Protein AF-B2B0G7-F1 (afdb_monomer)

Structure (mmCIF, N/CA/C/O backbone):
data_AF-B2B0G7-F1
#
_entry.id   AF-B2B0G7-F1
#
loop_
_atom_site.group_PDB
_atom_site.id
_atom_site.type_symbol
_atom_site.label_atom_id
_atom_site.label_alt_id
_atom_site.label_comp_id
_atom_site.label_asym_id
_atom_site.label_entity_id
_atom_site.label_seq_id
_atom_site.pdbx_PDB_ins_code
_atom_site.Cartn_x
_atom_site.Cartn_y
_atom_site.Cartn_z
_atom_site.occupancy
_atom_site.B_iso_or_equiv
_atom_site.auth_seq_id
_atom_site.auth_comp_id
_atom_site.auth_asym_id
_atom_site.auth_atom_id
_atom_site.pdbx_PDB_model_num
ATOM 1 N N . SER A 1 1 ? 47.704 17.563 -19.410 1.00 37.66 1 SER A N 1
ATOM 2 C CA . SER A 1 1 ? 46.285 17.322 -19.719 1.00 37.66 1 SER A CA 1
ATOM 3 C C . SER A 1 1 ? 46.057 15.843 -19.498 1.00 37.66 1 SER A C 1
ATOM 5 O O . SER A 1 1 ? 46.421 15.057 -20.363 1.00 37.66 1 SER A O 1
ATOM 7 N N . ASP A 1 2 ? 45.625 15.458 -18.298 1.00 38.44 2 ASP A N 1
ATOM 8 C CA . ASP A 1 2 ? 45.394 14.049 -17.967 1.00 38.44 2 ASP A CA 1
ATOM 9 C C . ASP A 1 2 ? 44.065 13.614 -18.580 1.00 38.44 2 ASP A C 1
ATOM 11 O O . ASP A 1 2 ? 42.987 13.984 -18.113 1.00 38.44 2 ASP A O 1
ATOM 15 N N . GLN A 1 3 ? 44.146 12.854 -19.671 1.00 39.19 3 GLN A N 1
ATOM 16 C CA . GLN A 1 3 ? 42.993 12.154 -20.219 1.00 39.19 3 GLN A CA 1
ATOM 17 C C . GLN A 1 3 ? 42.561 11.078 -19.223 1.00 39.19 3 GLN A C 1
ATOM 19 O O . GLN A 1 3 ? 43.268 10.098 -18.995 1.00 39.19 3 GLN A O 1
ATOM 24 N N . ALA A 1 4 ? 41.382 11.265 -18.632 1.00 49.25 4 ALA A N 1
ATOM 25 C CA . ALA A 1 4 ? 40.742 10.250 -17.814 1.00 49.25 4 ALA A CA 1
ATOM 26 C C . ALA A 1 4 ? 40.431 9.020 -18.682 1.00 49.25 4 ALA A C 1
ATOM 28 O O . ALA A 1 4 ? 39.545 9.050 -19.536 1.00 49.25 4 ALA A O 1
ATOM 29 N N . ILE A 1 5 ? 41.182 7.942 -18.464 1.00 49.00 5 ILE A N 1
ATOM 30 C CA . ILE A 1 5 ? 40.948 6.645 -19.098 1.00 49.00 5 ILE A CA 1
ATOM 31 C C . ILE A 1 5 ? 39.618 6.097 -18.550 1.00 49.00 5 ILE A C 1
ATOM 33 O O . ILE A 1 5 ? 39.469 6.000 -17.325 1.00 49.00 5 ILE A O 1
ATOM 37 N N . PRO A 1 6 ? 38.637 5.746 -19.402 1.00 49.78 6 PRO A N 1
ATOM 38 C CA . PRO A 1 6 ? 37.396 5.143 -18.934 1.00 49.78 6 PRO A CA 1
ATOM 39 C C . PRO A 1 6 ? 37.715 3.828 -18.211 1.00 49.78 6 PRO A C 1
ATOM 41 O O . PRO A 1 6 ? 38.381 2.946 -18.752 1.00 49.78 6 PRO A O 1
ATOM 44 N N . LYS A 1 7 ? 37.276 3.709 -16.952 1.00 49.72 7 LYS A N 1
ATOM 45 C CA . LYS A 1 7 ? 37.400 2.462 -16.183 1.00 49.72 7 LYS A CA 1
ATOM 46 C C . LYS A 1 7 ? 36.643 1.344 -16.904 1.00 49.72 7 LYS A C 1
ATOM 48 O O . LYS A 1 7 ? 35.530 1.572 -17.364 1.00 49.72 7 LYS A O 1
ATOM 53 N N . ALA A 1 8 ? 37.252 0.156 -16.952 1.00 48.00 8 ALA A N 1
ATOM 54 C CA . ALA A 1 8 ? 36.715 -1.034 -17.609 1.00 48.00 8 ALA A CA 1
ATOM 55 C C . ALA A 1 8 ? 35.258 -1.340 -17.205 1.00 48.00 8 ALA A C 1
ATOM 57 O O . ALA A 1 8 ? 34.880 -1.140 -16.045 1.00 48.00 8 ALA A O 1
ATOM 58 N N . ASP A 1 9 ? 34.498 -1.906 -18.149 1.00 44.88 9 ASP A N 1
ATOM 59 C CA . ASP A 1 9 ? 33.044 -2.178 -18.134 1.00 44.88 9 ASP A CA 1
ATOM 60 C C . ASP A 1 9 ? 32.519 -3.079 -16.987 1.00 44.88 9 ASP A C 1
ATOM 62 O O . ASP A 1 9 ? 31.358 -3.482 -16.981 1.00 44.88 9 ASP A O 1
ATOM 66 N N . GLY A 1 10 ? 33.344 -3.387 -15.983 1.00 48.75 10 GLY A N 1
ATOM 67 C CA . GLY A 1 10 ? 33.004 -4.220 -14.827 1.00 48.75 10 GLY A CA 1
ATOM 68 C C . GLY A 1 10 ? 33.057 -3.523 -13.462 1.00 48.75 10 GLY A C 1
ATOM 69 O O . GLY A 1 10 ? 32.745 -4.164 -12.457 1.00 48.75 10 GLY A O 1
ATOM 70 N N . VAL A 1 11 ? 33.449 -2.242 -13.376 1.00 47.72 11 VAL A N 1
ATOM 71 C CA . VAL A 1 11 ? 33.520 -1.518 -12.089 1.00 47.72 11 VAL A CA 1
ATOM 72 C C . VAL A 1 11 ? 32.220 -0.756 -11.837 1.00 47.72 11 VAL A C 1
ATOM 74 O O . VAL A 1 11 ? 32.026 0.375 -12.287 1.00 47.72 11 VAL A O 1
ATOM 77 N N . PHE A 1 12 ? 31.318 -1.379 -11.081 1.00 58.34 12 PHE A N 1
ATOM 78 C CA . PHE A 1 12 ? 30.033 -0.794 -10.709 1.00 58.34 12 PHE A CA 1
ATOM 79 C C . PHE A 1 12 ? 30.220 0.345 -9.698 1.00 58.34 12 PHE A C 1
ATOM 81 O O . PHE A 1 12 ? 30.483 0.124 -8.517 1.00 58.34 12 PHE A O 1
ATOM 88 N N . THR A 1 13 ? 30.093 1.582 -10.177 1.00 66.88 13 THR A N 1
ATOM 89 C CA . THR A 1 13 ? 30.158 2.803 -9.361 1.00 66.88 13 THR A CA 1
ATOM 90 C C . THR A 1 13 ? 28.758 3.372 -9.109 1.00 66.88 13 THR A C 1
ATOM 92 O O . THR A 1 13 ? 27.828 3.118 -9.876 1.00 66.88 13 THR A O 1
ATOM 95 N N . SER A 1 14 ? 28.605 4.198 -8.066 1.00 63.75 14 SER A N 1
ATOM 96 C CA . SER A 1 14 ? 27.381 4.989 -7.815 1.00 63.75 14 SER A CA 1
ATOM 97 C C . SER A 1 14 ? 26.916 5.764 -9.068 1.00 63.75 14 SER A C 1
ATOM 99 O O . SER A 1 14 ? 25.721 5.862 -9.367 1.00 63.75 14 SER A O 1
ATOM 101 N N . THR A 1 15 ? 27.871 6.216 -9.885 1.00 74.25 15 THR A N 1
ATOM 102 C CA . THR A 1 15 ? 27.629 6.894 -11.164 1.00 74.25 15 THR A CA 1
ATOM 103 C C . THR A 1 15 ? 26.941 5.996 -12.195 1.00 74.25 15 THR A C 1
ATOM 105 O O . THR A 1 15 ? 26.067 6.468 -12.921 1.00 74.25 15 THR A O 1
ATOM 108 N N . ALA A 1 16 ? 27.268 4.700 -12.246 1.00 75.31 16 ALA A N 1
ATOM 109 C CA . ALA A 1 16 ? 26.640 3.754 -13.171 1.00 75.31 16 ALA A CA 1
ATOM 110 C C . ALA A 1 16 ? 25.161 3.510 -12.822 1.00 75.31 16 ALA A C 1
ATOM 112 O O . ALA A 1 16 ? 24.311 3.505 -13.713 1.00 75.31 16 ALA A O 1
ATOM 113 N N . ILE A 1 17 ? 24.839 3.394 -11.527 1.00 77.81 17 ILE A N 1
ATOM 114 C CA . ILE A 1 17 ? 23.452 3.287 -11.040 1.00 77.81 17 ILE A CA 1
ATOM 115 C C . ILE A 1 17 ? 22.674 4.565 -11.372 1.00 77.81 17 ILE A C 1
ATOM 117 O O . ILE A 1 17 ? 21.574 4.493 -11.919 1.00 77.81 17 ILE A O 1
ATOM 121 N N . SER A 1 18 ? 23.267 5.735 -11.121 1.00 80.25 18 SER A N 1
ATOM 122 C CA . SER A 1 18 ? 22.659 7.034 -11.440 1.00 80.25 18 SER A CA 1
ATOM 123 C C . SER A 1 18 ? 22.382 7.195 -12.940 1.00 80.25 18 SER A C 1
ATOM 125 O O . SER A 1 18 ? 21.312 7.663 -13.333 1.00 80.25 18 SER A O 1
ATOM 127 N N . LEU A 1 19 ? 23.319 6.773 -13.795 1.00 79.38 19 LEU A N 1
ATOM 128 C CA . LEU A 1 19 ? 23.156 6.811 -15.247 1.00 79.38 19 LEU A CA 1
ATOM 129 C C . LEU A 1 19 ? 22.054 5.853 -15.719 1.00 79.38 19 LEU A C 1
ATOM 131 O O . LEU A 1 19 ? 21.248 6.222 -16.572 1.00 79.38 19 LEU A O 1
ATOM 135 N N . ALA A 1 20 ? 21.994 4.645 -15.155 1.00 83.12 20 ALA A N 1
ATOM 136 C CA . ALA A 1 20 ? 20.952 3.675 -15.471 1.00 83.12 20 ALA A CA 1
ATOM 137 C C . ALA A 1 20 ? 19.565 4.173 -15.028 1.00 83.12 20 ALA A C 1
ATOM 139 O O . ALA A 1 20 ? 18.614 4.094 -15.803 1.00 83.12 20 ALA A O 1
ATOM 140 N N . LEU A 1 21 ? 19.456 4.776 -13.838 1.00 85.25 21 LEU A N 1
ATOM 141 C CA . LEU A 1 21 ? 18.212 5.379 -13.358 1.00 85.25 21 LEU A CA 1
ATOM 142 C C . LEU A 1 21 ? 17.768 6.546 -14.249 1.00 85.25 21 LEU A C 1
ATOM 144 O O . LEU A 1 21 ? 16.585 6.646 -14.578 1.00 85.25 21 LEU A O 1
ATOM 148 N N . ARG A 1 22 ? 18.705 7.384 -14.716 1.00 88.94 22 ARG A N 1
ATOM 149 C CA . ARG A 1 22 ? 18.417 8.496 -15.637 1.00 88.94 22 ARG A CA 1
ATOM 150 C C . ARG A 1 22 ? 17.759 8.029 -16.937 1.00 88.94 22 ARG A C 1
ATOM 152 O O . ARG A 1 22 ? 16.939 8.762 -17.479 1.00 88.94 22 ARG A O 1
ATOM 159 N N . LYS A 1 23 ? 18.032 6.807 -17.410 1.00 88.94 23 LYS A N 1
ATOM 160 C CA . LYS A 1 23 ? 17.355 6.247 -18.596 1.00 88.94 23 LYS A CA 1
ATOM 161 C C . LYS A 1 23 ? 15.844 6.064 -18.396 1.00 88.94 23 LYS A C 1
ATOM 163 O O . LYS A 1 23 ? 15.110 6.068 -19.374 1.00 88.94 23 LYS A O 1
ATOM 168 N N . THR A 1 24 ? 15.370 5.956 -17.152 1.00 91.69 24 THR A N 1
ATOM 169 C CA . THR A 1 24 ? 13.930 5.892 -16.827 1.00 91.69 24 THR A CA 1
ATOM 170 C C . THR A 1 24 ? 13.283 7.270 -16.653 1.00 91.69 24 THR A C 1
ATOM 172 O O . THR A 1 24 ? 12.061 7.369 -16.585 1.00 91.69 24 THR A O 1
ATOM 175 N N . LEU A 1 25 ? 14.075 8.347 -16.585 1.00 92.06 25 LEU A N 1
ATOM 176 C CA . LEU A 1 25 ?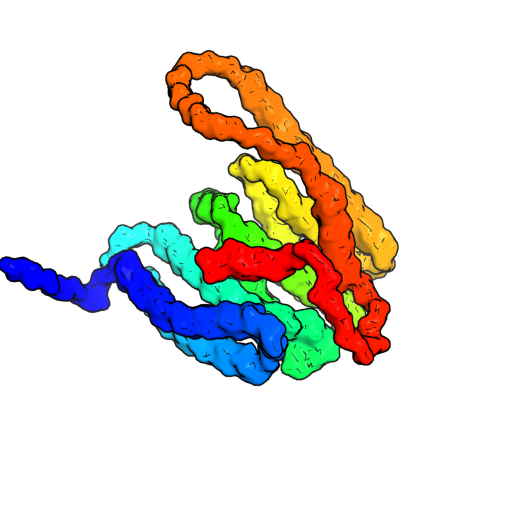 13.572 9.694 -16.314 1.00 92.06 25 LEU A CA 1
ATOM 177 C C . LEU A 1 25 ? 12.569 10.198 -17.367 1.00 92.06 25 LEU A C 1
ATOM 179 O O . LEU A 1 25 ? 11.537 10.720 -16.951 1.00 92.06 25 LEU A O 1
ATOM 183 N N . PRO A 1 26 ? 12.792 10.034 -18.689 1.00 95.44 26 PRO A N 1
ATOM 184 C CA . PRO A 1 26 ? 11.854 10.551 -19.686 1.00 95.44 26 PRO A CA 1
ATOM 185 C C . PRO A 1 26 ? 10.449 9.955 -19.550 1.00 95.44 26 PRO A C 1
ATOM 187 O O . PRO A 1 26 ? 9.467 10.690 -19.577 1.00 95.44 26 PRO A O 1
ATOM 190 N N . VAL A 1 27 ? 10.351 8.638 -19.334 1.00 94.38 27 VAL A N 1
ATOM 191 C CA . VAL A 1 27 ? 9.053 7.961 -19.188 1.00 94.38 27 VAL A CA 1
ATOM 192 C C . VAL A 1 27 ? 8.391 8.269 -17.846 1.00 94.38 27 VAL A C 1
ATOM 194 O O . VAL A 1 27 ? 7.183 8.477 -17.791 1.00 94.38 27 VAL A O 1
ATOM 197 N 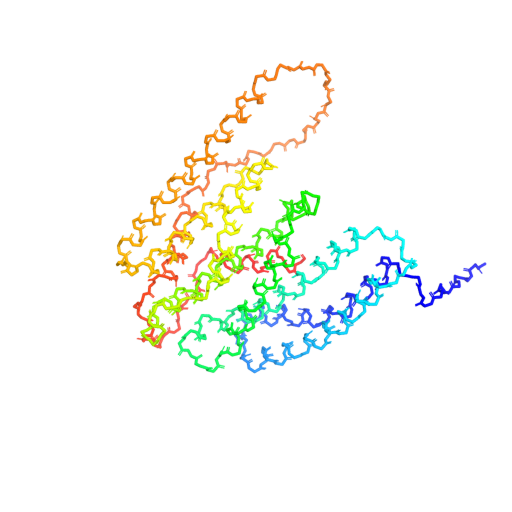N . ARG A 1 28 ? 9.173 8.407 -16.767 1.00 93.25 28 ARG A N 1
ATOM 198 C CA . ARG A 1 28 ? 8.651 8.885 -15.480 1.00 93.25 28 ARG A CA 1
ATOM 199 C C . ARG A 1 28 ? 8.066 10.286 -15.610 1.00 93.25 28 ARG A C 1
ATOM 201 O O . ARG A 1 28 ? 6.956 10.512 -15.152 1.00 93.25 28 ARG A O 1
ATOM 208 N N . LEU A 1 29 ? 8.776 11.201 -16.270 1.00 93.00 29 LEU A N 1
ATOM 209 C CA . LEU A 1 29 ? 8.297 12.562 -16.506 1.00 93.00 29 LEU A CA 1
ATOM 210 C C . LEU A 1 29 ? 7.035 12.578 -17.378 1.00 93.00 29 LEU A C 1
ATOM 212 O O . LEU A 1 29 ? 6.143 13.381 -17.128 1.00 93.00 29 LEU A O 1
ATOM 216 N N . ALA A 1 30 ? 6.937 11.694 -18.373 1.00 94.12 30 ALA A N 1
ATOM 217 C CA . ALA A 1 30 ? 5.727 11.553 -19.178 1.00 94.12 30 ALA A CA 1
ATOM 218 C C . ALA A 1 30 ? 4.519 11.123 -18.327 1.00 94.12 30 ALA A C 1
ATOM 220 O O . ALA A 1 30 ? 3.461 11.731 -18.446 1.00 94.12 30 ALA A O 1
ATOM 221 N N . ILE A 1 31 ? 4.698 10.157 -17.414 1.00 91.06 31 ILE A N 1
ATOM 222 C CA . ILE A 1 31 ? 3.661 9.753 -16.447 1.00 91.06 31 ILE A CA 1
ATOM 223 C C . ILE A 1 31 ? 3.258 10.930 -15.554 1.00 91.06 31 ILE A C 1
ATOM 225 O O . ILE A 1 31 ? 2.074 11.199 -15.398 1.00 91.06 31 ILE A O 1
ATOM 229 N N . VAL A 1 32 ? 4.228 11.659 -14.995 1.00 90.50 32 VAL A N 1
ATOM 230 C CA . VAL A 1 32 ? 3.952 12.830 -14.146 1.00 90.50 32 VAL A CA 1
ATOM 231 C C . VAL A 1 32 ? 3.149 13.886 -14.896 1.00 90.50 32 VAL A C 1
ATOM 233 O O . VAL A 1 32 ? 2.181 14.403 -14.353 1.00 90.50 32 VAL A O 1
ATOM 236 N N . LYS A 1 33 ? 3.531 14.201 -16.137 1.00 90.19 33 LYS A N 1
ATOM 237 C CA . LYS A 1 33 ? 2.814 15.175 -16.968 1.00 90.19 33 LYS A CA 1
ATOM 238 C C . LYS A 1 33 ? 1.394 14.721 -17.275 1.00 90.19 33 LYS A C 1
ATOM 240 O O . LYS A 1 33 ? 0.486 15.524 -17.160 1.00 90.19 33 LYS A O 1
ATOM 245 N N . PHE A 1 34 ? 1.220 13.445 -17.610 1.00 88.69 34 PHE A N 1
ATOM 246 C CA . PHE A 1 34 ? -0.092 12.849 -17.846 1.00 88.69 34 PHE A CA 1
ATOM 247 C C . PHE A 1 34 ? -1.002 12.949 -16.614 1.00 88.69 34 PHE A C 1
ATOM 249 O O . PHE A 1 34 ? -2.160 13.321 -16.742 1.00 88.69 34 PHE A O 1
ATOM 256 N N . LEU A 1 35 ? -0.475 12.671 -15.418 1.00 87.12 35 LEU A N 1
ATOM 257 C CA . LEU A 1 35 ? -1.243 12.744 -14.169 1.00 87.12 35 LEU A CA 1
ATOM 258 C C . LEU A 1 35 ? -1.553 14.182 -13.722 1.00 87.12 35 LEU A C 1
ATOM 260 O O . LEU A 1 35 ? -2.490 14.384 -12.960 1.00 87.12 35 LEU A O 1
ATOM 264 N N . ASN A 1 36 ? -0.768 15.160 -14.179 1.00 86.44 36 ASN A N 1
ATOM 265 C CA . ASN A 1 36 ? -0.910 16.575 -13.828 1.00 86.44 36 ASN A CA 1
ATOM 266 C C . ASN A 1 36 ? -1.534 17.421 -14.945 1.00 86.44 36 ASN A C 1
ATOM 268 O O . ASN A 1 36 ? -1.494 18.650 -14.876 1.00 86.44 36 ASN A O 1
ATOM 272 N N . ASP A 1 37 ? -2.078 16.795 -15.988 1.00 84.00 37 ASP A N 1
ATOM 273 C CA . ASP A 1 37 ? -2.785 17.514 -17.039 1.00 84.00 37 ASP A CA 1
ATOM 274 C C . ASP A 1 37 ? -4.244 17.748 -16.634 1.00 84.00 37 ASP A C 1
ATOM 276 O O . ASP A 1 37 ? -5.137 16.944 -16.887 1.00 84.00 37 ASP A O 1
ATOM 280 N N . TRP A 1 38 ? -4.485 18.885 -15.987 1.00 65.75 38 TRP A N 1
ATOM 281 C CA . TRP A 1 38 ? -5.820 19.310 -15.563 1.00 65.75 38 TRP A CA 1
ATOM 282 C C . TRP A 1 38 ? -6.731 19.695 -16.733 1.00 65.75 38 TRP A C 1
ATOM 284 O O . TRP A 1 38 ? -7.947 19.767 -16.567 1.00 65.75 38 TRP A O 1
ATOM 294 N N . SER A 1 39 ? -6.158 19.967 -17.910 1.00 70.44 39 SER A N 1
ATOM 295 C CA . SER A 1 39 ? -6.916 20.404 -19.086 1.00 70.44 39 SER A CA 1
ATOM 296 C C . SER A 1 39 ? -7.580 19.245 -19.831 1.00 70.44 39 SER A C 1
ATOM 298 O O . SER A 1 39 ? -8.541 19.457 -20.571 1.00 70.44 39 SER A O 1
ATOM 300 N N . SER A 1 40 ? -7.103 18.018 -19.603 1.00 69.00 40 SER A N 1
ATOM 301 C CA . SER A 1 40 ? -7.654 16.796 -20.174 1.00 69.00 40 SER A CA 1
ATOM 302 C C . SER A 1 40 ? -7.484 15.645 -19.179 1.00 69.00 40 SER A C 1
ATOM 304 O O . SER A 1 40 ? -6.370 15.136 -19.053 1.00 69.00 40 SER A O 1
ATOM 306 N N . PRO A 1 41 ? -8.552 15.171 -18.506 1.00 64.31 41 PRO A N 1
ATOM 307 C CA . PRO A 1 41 ? -8.453 13.991 -17.654 1.00 64.31 41 PRO A CA 1
ATOM 308 C C . PRO A 1 41 ? -7.934 12.816 -18.491 1.00 64.31 41 PRO A C 1
ATOM 310 O O . PRO A 1 41 ? -8.545 12.434 -19.489 1.00 64.31 41 PRO A O 1
ATOM 313 N N . GLY A 1 42 ? -6.754 12.314 -18.125 1.00 72.50 42 GLY A N 1
ATOM 314 C CA . GLY A 1 42 ? -5.992 11.370 -18.932 1.00 72.50 42 GLY A CA 1
ATOM 315 C C . GLY A 1 42 ? -6.798 10.134 -19.343 1.00 72.50 42 GLY A C 1
ATOM 316 O O . GLY A 1 42 ? -7.432 9.481 -18.512 1.00 72.50 42 GL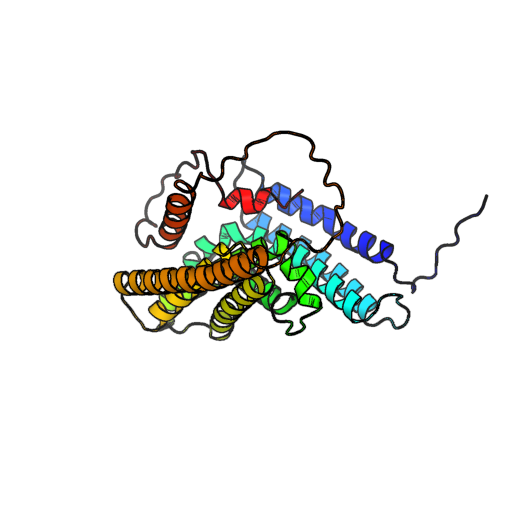Y A O 1
ATOM 317 N N . ASP A 1 43 ? -6.767 9.791 -20.630 1.00 88.69 43 ASP A N 1
ATOM 318 C CA . ASP A 1 43 ? -7.528 8.672 -21.171 1.00 88.69 43 ASP A CA 1
ATOM 319 C C . ASP A 1 43 ? -6.836 7.324 -20.920 1.00 88.69 43 ASP A C 1
ATOM 321 O O . ASP A 1 43 ? -5.608 7.196 -20.855 1.00 88.69 43 ASP A O 1
ATOM 325 N N . TYR A 1 44 ? -7.651 6.279 -20.781 1.00 93.69 44 TYR A N 1
ATOM 326 C CA . TYR A 1 44 ? -7.155 4.949 -20.442 1.00 93.69 44 TYR A CA 1
ATOM 327 C C . TYR A 1 44 ? -6.188 4.349 -21.481 1.00 93.69 44 TYR A C 1
ATOM 329 O O . TYR A 1 44 ? -5.159 3.804 -21.074 1.00 93.69 44 TYR A O 1
ATOM 337 N N . PRO A 1 45 ? -6.422 4.475 -22.804 1.00 95.69 45 PRO A N 1
ATOM 338 C CA . PRO A 1 45 ? -5.457 4.036 -23.815 1.00 95.69 45 PRO A CA 1
ATOM 339 C C . PRO A 1 45 ? -4.071 4.677 -23.667 1.00 95.69 45 PRO A C 1
ATOM 341 O O . PRO A 1 45 ? -3.058 3.979 -23.774 1.00 95.69 45 PRO A O 1
ATOM 344 N N . THR A 1 46 ? -4.002 5.977 -23.368 1.00 94.38 46 THR A N 1
ATOM 345 C CA . THR A 1 46 ? -2.725 6.658 -23.107 1.00 94.38 46 THR A CA 1
ATOM 346 C C . THR A 1 46 ? -2.047 6.119 -21.853 1.00 94.38 46 THR A C 1
ATOM 348 O O . THR A 1 46 ? -0.841 5.858 -21.887 1.00 94.38 46 THR A O 1
ATOM 351 N N . ALA A 1 47 ? -2.800 5.862 -20.779 1.00 94.81 47 ALA A N 1
ATOM 352 C CA . ALA A 1 47 ? -2.254 5.236 -19.576 1.00 94.81 47 ALA A CA 1
ATOM 353 C C . ALA A 1 47 ? -1.654 3.847 -19.865 1.00 94.81 47 ALA A C 1
ATOM 355 O O . ALA A 1 47 ? -0.555 3.544 -19.405 1.00 94.81 47 ALA A O 1
ATOM 356 N N . LEU A 1 48 ? -2.317 3.025 -20.688 1.00 97.25 48 LEU A N 1
ATOM 357 C CA . LEU A 1 48 ? -1.800 1.712 -21.100 1.00 97.25 48 LEU A CA 1
ATOM 358 C C . LEU A 1 48 ? -0.520 1.816 -21.939 1.00 97.25 48 LEU A C 1
ATOM 360 O O . LEU A 1 48 ? 0.407 1.023 -21.763 1.00 97.25 48 LEU A O 1
ATOM 364 N N . LYS A 1 49 ? -0.438 2.806 -22.834 1.00 97.19 49 LYS A N 1
ATOM 365 C CA . LYS A 1 49 ? 0.784 3.065 -23.605 1.00 97.19 49 LYS A CA 1
ATOM 366 C C . LYS A 1 49 ? 1.944 3.457 -22.685 1.00 97.19 49 LYS A C 1
ATOM 368 O O . LYS A 1 49 ? 3.033 2.897 -22.805 1.00 97.19 49 LYS A O 1
ATOM 373 N N . LEU A 1 50 ? 1.697 4.370 -21.744 1.00 97.00 50 LEU A N 1
ATOM 374 C CA . LEU A 1 50 ? 2.686 4.787 -20.750 1.00 97.00 50 LEU A CA 1
ATOM 375 C C . LEU A 1 50 ? 3.128 3.623 -19.851 1.00 97.00 50 LEU A C 1
ATOM 377 O O . LEU A 1 50 ? 4.317 3.523 -19.557 1.00 97.00 50 LEU A O 1
ATOM 381 N N . ASP A 1 51 ? 2.219 2.723 -19.456 1.00 97.00 51 ASP A N 1
ATOM 382 C CA . ASP A 1 51 ? 2.551 1.502 -18.706 1.00 97.00 51 ASP A CA 1
ATOM 383 C C . ASP A 1 51 ? 3.516 0.612 -19.499 1.00 97.00 51 ASP A C 1
ATOM 385 O O . ASP A 1 51 ? 4.565 0.227 -18.976 1.00 97.00 51 ASP A O 1
ATOM 389 N N . SER A 1 52 ? 3.215 0.347 -20.773 1.00 97.81 52 SER A N 1
ATOM 390 C CA . SER A 1 52 ? 4.072 -0.458 -21.650 1.00 97.81 52 SER A CA 1
ATOM 391 C C . SER A 1 52 ? 5.477 0.142 -21.780 1.00 97.81 52 SER A C 1
ATOM 393 O O . SER A 1 52 ? 6.479 -0.544 -21.539 1.00 97.81 52 SER A O 1
ATOM 395 N N . ASP A 1 53 ? 5.562 1.437 -22.094 1.00 97.25 53 ASP A N 1
ATOM 396 C CA . ASP A 1 53 ? 6.834 2.155 -22.229 1.00 97.25 53 ASP A CA 1
ATOM 397 C C . ASP A 1 53 ? 7.619 2.144 -20.905 1.00 97.25 53 ASP A C 1
ATOM 399 O O . ASP A 1 53 ? 8.837 1.918 -20.872 1.00 97.25 53 ASP A O 1
ATOM 403 N N . PHE A 1 54 ? 6.918 2.324 -19.782 1.00 96.56 54 PHE A N 1
ATOM 404 C CA . PHE A 1 54 ? 7.510 2.318 -18.450 1.00 96.56 54 PHE A CA 1
ATOM 405 C C . PHE A 1 54 ? 8.047 0.939 -18.068 1.00 96.56 54 PHE A C 1
ATOM 407 O O . PHE A 1 54 ? 9.181 0.829 -17.592 1.00 96.56 54 PHE A O 1
ATOM 414 N N . ARG A 1 55 ? 7.282 -0.129 -18.313 1.00 95.75 55 ARG A N 1
ATOM 415 C CA . ARG A 1 55 ? 7.703 -1.513 -18.054 1.00 95.75 55 ARG A CA 1
ATOM 416 C C . ARG A 1 55 ? 8.903 -1.912 -18.896 1.00 95.75 55 ARG A C 1
ATOM 418 O O . ARG A 1 55 ? 9.781 -2.608 -18.379 1.00 95.75 55 ARG A O 1
ATOM 425 N N . ALA A 1 56 ? 8.985 -1.461 -20.148 1.00 96.25 56 ALA A N 1
ATOM 426 C CA . ALA A 1 56 ? 10.152 -1.695 -20.993 1.00 96.25 56 ALA A CA 1
ATOM 427 C C . ALA A 1 56 ? 11.415 -1.055 -20.385 1.00 96.25 56 ALA A C 1
ATOM 429 O O . ALA A 1 56 ? 12.427 -1.738 -20.185 1.00 96.25 56 ALA A O 1
ATOM 430 N N . ALA A 1 57 ? 11.338 0.223 -19.997 1.00 94.88 57 ALA A N 1
ATOM 431 C CA . ALA A 1 57 ? 12.446 0.932 -19.356 1.00 94.88 57 ALA A CA 1
ATOM 432 C C . ALA A 1 57 ? 12.826 0.321 -17.993 1.00 94.88 57 ALA A C 1
ATOM 434 O O . ALA A 1 57 ? 14.011 0.125 -17.704 1.00 94.88 57 ALA A O 1
ATOM 435 N N . TYR A 1 58 ? 11.834 -0.031 -17.171 1.00 93.62 58 TYR A N 1
ATOM 436 C CA . TYR A 1 58 ? 12.049 -0.668 -15.873 1.00 93.62 58 TYR A CA 1
ATOM 437 C C . TYR A 1 58 ? 12.690 -2.053 -16.037 1.00 93.62 58 TYR A C 1
ATOM 439 O O . TYR A 1 58 ? 13.648 -2.365 -15.338 1.00 93.62 58 TYR A O 1
ATOM 447 N N . THR A 1 59 ? 12.266 -2.862 -17.008 1.00 93.44 59 THR A N 1
ATOM 448 C CA . THR A 1 59 ? 12.858 -4.189 -17.253 1.00 93.44 59 THR A CA 1
ATOM 449 C C . THR A 1 59 ? 14.344 -4.095 -17.603 1.00 93.44 59 THR A C 1
ATOM 451 O O . THR A 1 59 ? 15.148 -4.886 -17.107 1.00 93.44 59 THR A O 1
ATOM 454 N N . LEU A 1 60 ? 14.737 -3.115 -18.422 1.00 92.31 60 LEU A N 1
ATOM 455 C CA . LEU A 1 60 ? 16.148 -2.875 -18.743 1.00 92.31 60 LEU A CA 1
ATOM 456 C C . LEU A 1 60 ? 16.956 -2.487 -17.499 1.00 92.31 60 LEU A C 1
ATOM 458 O O . LEU A 1 60 ? 18.055 -3.006 -17.288 1.00 92.31 60 LEU A O 1
ATOM 462 N N . LEU A 1 61 ? 16.401 -1.620 -16.651 1.00 90.25 61 LEU A N 1
ATOM 463 C CA . LEU A 1 61 ? 17.038 -1.229 -15.398 1.00 90.25 61 LEU A CA 1
ATOM 464 C C . LEU A 1 61 ? 17.119 -2.398 -14.406 1.00 90.25 61 LEU A C 1
ATOM 466 O O . LEU A 1 61 ? 18.165 -2.606 -13.803 1.00 90.25 61 LEU A O 1
ATOM 470 N N . ALA A 1 62 ? 16.067 -3.204 -14.274 1.00 88.81 62 ALA A N 1
ATOM 471 C CA . ALA A 1 62 ? 16.044 -4.370 -13.396 1.00 88.81 62 ALA A CA 1
ATOM 472 C C . ALA A 1 62 ? 17.093 -5.415 -13.812 1.00 88.81 62 ALA A C 1
ATOM 474 O O . ALA A 1 62 ? 17.815 -5.931 -12.959 1.00 88.81 62 ALA A O 1
ATOM 475 N N . LYS A 1 63 ? 17.249 -5.667 -15.121 1.00 88.75 63 LYS A N 1
ATOM 476 C CA . LYS A 1 63 ? 18.330 -6.514 -15.655 1.00 88.75 63 LYS A CA 1
ATOM 477 C C . LYS A 1 63 ? 19.701 -5.960 -15.271 1.00 88.75 63 LYS A C 1
ATOM 479 O O . LYS A 1 63 ? 20.516 -6.694 -14.717 1.00 88.75 63 LYS A O 1
ATOM 484 N N . PHE A 1 64 ? 19.931 -4.662 -15.473 1.00 86.38 64 PHE A N 1
ATOM 485 C CA . PHE A 1 64 ? 21.172 -4.004 -15.058 1.00 86.38 64 PHE A CA 1
ATOM 486 C C . PHE A 1 64 ? 21.439 -4.157 -13.550 1.00 86.38 64 PHE A C 1
ATOM 488 O O . PHE A 1 64 ? 22.527 -4.580 -13.165 1.00 86.38 64 PHE 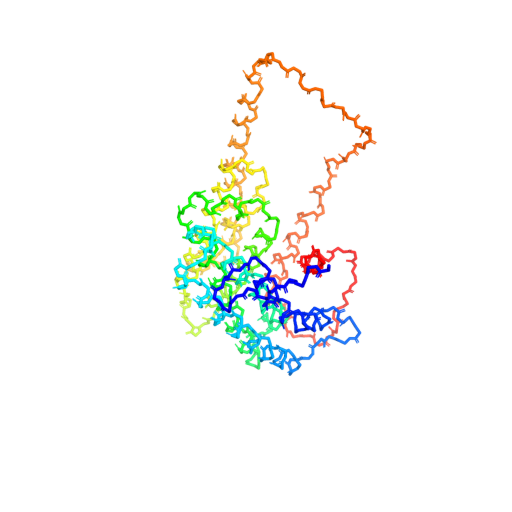A O 1
ATOM 495 N N . LEU A 1 65 ? 20.443 -3.892 -12.698 1.00 82.88 65 LEU A N 1
ATOM 496 C CA . LEU A 1 65 ? 20.562 -4.048 -11.245 1.00 82.88 65 LEU A CA 1
ATOM 497 C C . LEU A 1 65 ? 20.843 -5.501 -10.843 1.00 82.88 65 LEU A C 1
ATOM 499 O O . LEU A 1 65 ? 21.643 -5.734 -9.944 1.00 82.88 65 LEU A O 1
ATOM 503 N N . SER A 1 66 ? 20.253 -6.482 -11.530 1.00 82.94 66 SER A N 1
ATOM 504 C CA . SER A 1 66 ? 20.530 -7.898 -11.267 1.00 82.94 66 SER A CA 1
ATOM 505 C C . SER A 1 66 ? 21.988 -8.264 -11.566 1.00 82.94 66 SER A C 1
ATOM 507 O O . SER A 1 66 ? 22.614 -8.954 -10.763 1.00 82.94 66 SER A O 1
ATOM 509 N N . HIS A 1 67 ? 22.570 -7.732 -12.646 1.00 79.56 67 HIS A N 1
ATOM 510 C CA . HIS A 1 67 ? 23.989 -7.916 -12.957 1.00 79.56 67 HIS A CA 1
ATOM 511 C C . HIS A 1 67 ? 24.899 -7.241 -11.922 1.00 79.56 67 HIS A C 1
ATOM 513 O O . HIS A 1 67 ? 25.895 -7.832 -11.510 1.00 79.56 67 HIS A O 1
ATOM 519 N N . VAL A 1 68 ? 24.529 -6.045 -11.449 1.00 68.81 68 VAL A N 1
ATOM 520 C CA . VAL A 1 68 ? 25.238 -5.346 -10.359 1.00 68.81 68 VAL A CA 1
ATOM 521 C C . VAL A 1 68 ? 25.221 -6.186 -9.077 1.00 68.81 68 VAL A C 1
ATOM 523 O O . VAL A 1 68 ? 26.231 -6.266 -8.381 1.00 68.81 68 VAL A O 1
ATOM 526 N N . SER A 1 69 ? 24.092 -6.831 -8.770 1.00 67.25 69 SER A N 1
ATOM 527 C CA . SER A 1 69 ? 23.922 -7.662 -7.573 1.00 67.25 69 SER A CA 1
ATOM 528 C C . SER A 1 69 ? 24.761 -8.934 -7.563 1.00 67.25 69 SER A C 1
ATOM 530 O O . SER A 1 69 ? 25.191 -9.347 -6.490 1.00 67.25 69 SER A O 1
ATOM 532 N N . HIS A 1 70 ? 25.033 -9.523 -8.728 1.00 68.44 70 HIS A N 1
ATOM 533 C CA . HIS A 1 70 ? 25.810 -10.763 -8.851 1.00 68.44 70 HIS A CA 1
ATOM 534 C C . HIS A 1 70 ? 27.309 -10.528 -9.105 1.00 68.44 70 HIS A C 1
ATOM 536 O O . HIS A 1 70 ? 28.078 -11.485 -9.160 1.00 68.44 70 HIS A O 1
ATOM 542 N N . SER A 1 71 ? 27.750 -9.275 -9.261 1.00 67.12 71 SER A N 1
ATOM 543 C CA . SER A 1 71 ? 29.163 -8.957 -9.486 1.00 67.12 71 SER A CA 1
ATOM 544 C C . SER A 1 71 ? 29.957 -8.932 -8.179 1.00 67.12 71 SER A C 1
ATOM 546 O O . SER A 1 71 ? 29.729 -8.088 -7.310 1.00 67.12 71 SER A O 1
ATOM 548 N N . SER A 1 72 ? 30.954 -9.815 -8.069 1.00 59.28 72 SER A N 1
ATOM 549 C CA . SER A 1 72 ? 31.874 -9.910 -6.924 1.00 59.28 72 SER A CA 1
ATOM 550 C C . SER A 1 72 ? 32.812 -8.703 -6.768 1.00 59.28 72 SER A C 1
ATOM 552 O O . SER A 1 72 ? 33.457 -8.566 -5.734 1.00 59.28 72 SER A O 1
ATOM 554 N N . ASN A 1 73 ? 32.881 -7.814 -7.768 1.00 57.50 73 ASN A N 1
ATOM 555 C CA . ASN A 1 73 ? 33.853 -6.714 -7.838 1.00 57.50 73 ASN A CA 1
ATOM 556 C C . ASN A 1 73 ? 33.287 -5.348 -7.395 1.00 57.50 73 ASN A C 1
ATOM 558 O O . ASN A 1 73 ? 33.933 -4.317 -7.591 1.00 57.50 73 ASN A O 1
ATOM 562 N N . ALA A 1 74 ? 32.067 -5.298 -6.846 1.00 56.44 74 ALA A N 1
ATOM 563 C CA . ALA A 1 74 ? 31.429 -4.041 -6.457 1.00 56.44 74 ALA A CA 1
ATOM 564 C C . ALA A 1 74 ? 31.877 -3.569 -5.051 1.00 56.44 74 ALA A C 1
ATOM 566 O O . ALA A 1 74 ? 31.795 -4.348 -4.103 1.00 56.44 74 ALA A O 1
ATOM 567 N N . PRO A 1 75 ? 32.241 -2.285 -4.861 1.00 54.47 75 PRO A N 1
ATOM 568 C CA . PRO A 1 75 ? 32.751 -1.741 -3.591 1.00 54.47 75 PRO A CA 1
ATOM 569 C C . PRO A 1 75 ? 31.695 -1.563 -2.477 1.00 54.47 75 PRO A C 1
ATOM 571 O O . PRO A 1 75 ? 31.992 -0.984 -1.435 1.00 54.47 75 PRO A O 1
ATOM 574 N N . LEU A 1 76 ? 30.456 -2.021 -2.681 1.00 59.66 76 LEU A N 1
ATOM 575 C CA . LEU A 1 76 ? 29.365 -1.925 -1.704 1.00 59.66 76 LEU A CA 1
ATOM 576 C C . LEU A 1 76 ? 29.229 -3.238 -0.923 1.00 59.66 76 LEU A C 1
ATOM 578 O O . LEU A 1 76 ? 29.273 -4.316 -1.514 1.00 59.66 76 LEU A O 1
ATOM 582 N N . THR A 1 77 ? 29.002 -3.161 0.391 1.00 60.25 77 THR A N 1
ATOM 583 C CA . THR A 1 77 ? 28.598 -4.332 1.186 1.00 60.25 77 THR A CA 1
ATOM 584 C C . THR A 1 77 ? 27.252 -4.877 0.689 1.00 60.25 77 THR A C 1
ATOM 586 O O . THR A 1 77 ? 26.447 -4.143 0.110 1.00 60.25 77 THR A O 1
ATOM 589 N N . ASN A 1 78 ? 26.982 -6.165 0.924 1.00 61.28 78 ASN A N 1
ATOM 590 C CA . ASN A 1 78 ? 25.748 -6.814 0.459 1.00 61.28 78 ASN A CA 1
ATOM 591 C C . ASN A 1 78 ? 24.475 -6.114 0.972 1.00 61.28 78 ASN A C 1
ATOM 593 O O . ASN A 1 78 ? 23.562 -5.874 0.185 1.00 61.28 78 ASN A O 1
ATOM 597 N N . VAL A 1 79 ? 24.468 -5.688 2.240 1.00 59.31 79 VAL A N 1
ATOM 598 C CA . VAL A 1 79 ? 23.339 -4.984 2.880 1.00 59.31 79 VAL A CA 1
ATOM 599 C C . VAL A 1 79 ? 23.060 -3.625 2.226 1.00 59.31 79 VAL A C 1
ATOM 601 O O . VAL A 1 79 ? 21.913 -3.293 1.934 1.00 59.31 79 VAL A O 1
ATOM 604 N N . ASN A 1 80 ? 24.104 -2.849 1.913 1.00 67.88 80 ASN A N 1
ATOM 605 C CA . ASN A 1 80 ? 23.936 -1.552 1.250 1.00 67.88 80 ASN A CA 1
ATOM 606 C C . ASN A 1 80 ? 23.426 -1.710 -0.188 1.00 67.88 80 ASN A C 1
ATOM 608 O O . ASN A 1 80 ? 22.692 -0.857 -0.686 1.00 67.88 80 ASN A O 1
ATOM 612 N N . ARG A 1 81 ? 23.790 -2.806 -0.862 1.00 69.44 81 ARG A N 1
ATOM 613 C CA . ARG A 1 81 ? 23.357 -3.084 -2.234 1.00 69.44 81 ARG A CA 1
ATOM 614 C C . ARG A 1 81 ? 21.873 -3.430 -2.305 1.00 69.44 81 ARG A C 1
ATOM 616 O O . ARG A 1 81 ? 21.163 -2.870 -3.137 1.00 69.44 81 ARG A O 1
ATOM 623 N N . GLU A 1 82 ? 21.411 -4.317 -1.431 1.00 73.25 82 GLU A N 1
ATOM 624 C CA . GLU A 1 82 ? 20.003 -4.708 -1.361 1.00 73.25 82 GLU A CA 1
ATOM 625 C C . GLU A 1 82 ? 19.107 -3.508 -1.027 1.00 73.25 82 GLU A C 1
ATOM 627 O O . GLU A 1 82 ? 18.124 -3.263 -1.724 1.00 73.25 82 GLU A O 1
ATOM 632 N N . ALA A 1 83 ? 19.505 -2.685 -0.051 1.00 72.25 83 ALA A N 1
ATOM 633 C CA . ALA A 1 83 ? 18.774 -1.473 0.311 1.00 72.25 83 ALA A CA 1
ATOM 634 C C . ALA A 1 83 ? 18.637 -0.487 -0.867 1.00 72.25 83 ALA A C 1
ATOM 636 O O . ALA A 1 83 ? 17.552 0.046 -1.107 1.00 72.25 83 ALA A O 1
ATOM 637 N N . VAL A 1 84 ? 19.708 -0.275 -1.645 1.00 74.94 84 VAL A N 1
ATOM 638 C CA . VAL A 1 84 ? 19.680 0.590 -2.839 1.00 74.94 84 VAL A CA 1
ATOM 639 C C . VAL A 1 84 ? 18.761 0.020 -3.922 1.00 74.94 84 VAL A C 1
ATOM 641 O O . VAL A 1 84 ? 17.966 0.760 -4.503 1.00 74.94 84 VAL A O 1
ATOM 644 N N . VAL A 1 85 ? 18.829 -1.287 -4.187 1.00 78.50 85 VAL A N 1
ATOM 645 C CA . VAL A 1 85 ? 17.959 -1.948 -5.174 1.00 78.50 85 VAL A CA 1
ATOM 646 C C . VAL A 1 85 ? 16.492 -1.868 -4.748 1.00 78.50 85 VAL A C 1
ATOM 648 O O . VAL A 1 85 ? 15.644 -1.506 -5.565 1.00 78.50 85 VAL A O 1
ATOM 651 N N . ASN A 1 86 ? 16.188 -2.128 -3.476 1.00 78.44 86 ASN A N 1
ATOM 652 C CA . ASN A 1 86 ? 14.833 -2.027 -2.937 1.00 78.44 86 ASN A CA 1
ATOM 653 C C . ASN A 1 86 ? 14.306 -0.590 -3.012 1.00 78.44 86 ASN A C 1
ATOM 655 O O . ASN A 1 86 ? 13.161 -0.385 -3.415 1.00 78.44 86 ASN A O 1
ATOM 659 N N . HIS A 1 87 ? 15.149 0.408 -2.737 1.00 77.75 87 HIS A N 1
ATOM 660 C CA . HIS A 1 87 ? 14.783 1.815 -2.888 1.00 77.75 87 HIS A CA 1
ATOM 661 C C . HIS A 1 87 ? 14.469 2.192 -4.346 1.00 77.75 87 HIS A C 1
ATOM 663 O O . HIS A 1 87 ? 13.456 2.839 -4.614 1.00 77.75 87 HIS A O 1
ATOM 669 N N . ILE A 1 88 ? 15.285 1.752 -5.310 1.00 82.62 88 ILE A N 1
ATOM 670 C CA . ILE A 1 88 ? 15.020 1.993 -6.738 1.00 82.62 88 ILE A CA 1
ATOM 671 C C . ILE A 1 88 ? 13.728 1.292 -7.173 1.00 82.62 88 ILE A C 1
ATOM 673 O O . ILE A 1 88 ? 12.894 1.893 -7.854 1.00 82.62 88 ILE A O 1
ATOM 677 N N . ASN A 1 89 ? 13.530 0.041 -6.755 1.00 86.50 89 ASN A N 1
ATOM 678 C CA . ASN A 1 89 ? 12.317 -0.710 -7.059 1.00 86.50 89 ASN A CA 1
ATOM 679 C C . ASN A 1 89 ? 11.073 -0.024 -6.483 1.00 86.50 89 ASN A C 1
ATOM 681 O O . ASN A 1 89 ? 10.062 0.063 -7.178 1.00 86.50 89 ASN A O 1
ATOM 685 N N . LEU A 1 90 ? 11.145 0.494 -5.254 1.00 83.69 90 LEU A N 1
ATOM 686 C CA . LEU A 1 90 ? 10.076 1.277 -4.634 1.00 83.69 90 LEU A CA 1
ATOM 687 C C . LEU A 1 90 ? 9.751 2.526 -5.458 1.00 83.69 90 LEU A C 1
ATOM 689 O O . LEU A 1 90 ? 8.594 2.740 -5.820 1.00 83.69 90 LEU A O 1
ATOM 693 N N . LEU A 1 91 ? 10.777 3.315 -5.792 1.00 84.38 91 LEU A N 1
ATOM 694 C CA . LEU A 1 91 ? 10.639 4.543 -6.572 1.00 84.38 91 LEU A CA 1
ATOM 695 C C . LEU A 1 91 ? 9.920 4.285 -7.901 1.00 84.38 91 LEU A C 1
ATOM 697 O O . LEU A 1 91 ? 9.018 5.031 -8.278 1.00 84.38 91 LEU A O 1
ATOM 701 N N . LEU A 1 92 ? 10.294 3.221 -8.610 1.00 89.25 92 LEU A N 1
ATOM 702 C CA . LEU A 1 92 ? 9.703 2.882 -9.905 1.00 89.25 92 LEU A CA 1
ATOM 703 C C . LEU A 1 92 ? 8.288 2.318 -9.758 1.00 89.25 92 LEU A C 1
ATOM 705 O O . LEU A 1 92 ? 7.380 2.750 -10.466 1.00 89.25 92 LEU A O 1
ATOM 709 N N . ARG A 1 93 ? 8.067 1.411 -8.802 1.00 90.44 93 ARG A N 1
ATOM 710 C CA . ARG A 1 93 ? 6.734 0.855 -8.520 1.00 90.44 93 ARG A CA 1
ATOM 711 C C . ARG A 1 93 ? 5.728 1.934 -8.144 1.00 90.44 93 ARG A C 1
ATOM 713 O O . ARG A 1 93 ? 4.571 1.819 -8.520 1.00 90.44 93 ARG A O 1
ATOM 720 N N . ARG A 1 94 ? 6.162 3.007 -7.484 1.00 87.81 94 ARG A N 1
ATOM 721 C CA . ARG A 1 94 ? 5.293 4.143 -7.169 1.00 87.81 94 ARG A CA 1
ATOM 722 C C . ARG A 1 94 ? 4.722 4.831 -8.414 1.00 87.81 94 ARG A C 1
ATOM 724 O O . ARG A 1 94 ? 3.557 5.200 -8.400 1.00 87.81 94 ARG A O 1
ATOM 731 N N . HIS A 1 95 ? 5.500 4.968 -9.490 1.00 89.25 95 HIS A N 1
ATOM 732 C CA . HIS A 1 95 ? 5.000 5.564 -10.738 1.00 89.25 95 HIS A CA 1
ATOM 733 C C . HIS A 1 95 ? 3.966 4.654 -11.402 1.00 89.25 95 HIS A C 1
ATOM 735 O O . HIS A 1 95 ? 2.956 5.133 -11.901 1.00 89.25 95 HIS A O 1
ATOM 741 N N . LEU A 1 96 ? 4.198 3.340 -11.348 1.00 91.81 96 LEU A N 1
ATOM 742 C CA . LEU A 1 96 ? 3.255 2.347 -11.846 1.00 91.81 96 LEU A CA 1
ATOM 743 C C . LEU A 1 96 ? 1.944 2.342 -11.044 1.00 91.81 96 LEU A C 1
ATOM 745 O O . LEU A 1 96 ? 0.864 2.294 -11.623 1.00 91.81 96 LEU A O 1
ATOM 749 N N . LEU A 1 97 ? 2.045 2.436 -9.715 1.00 90.62 97 LEU A N 1
ATOM 750 C CA . LEU A 1 97 ? 0.892 2.554 -8.828 1.00 90.62 97 LEU A CA 1
ATOM 751 C C . LEU A 1 97 ? 0.095 3.829 -9.142 1.00 90.62 97 LEU A C 1
ATOM 753 O O . LEU A 1 97 ? -1.109 3.750 -9.356 1.00 90.62 97 LEU A O 1
ATOM 757 N N . ALA A 1 98 ? 0.772 4.978 -9.230 1.00 89.19 98 ALA A N 1
ATOM 758 C CA . ALA A 1 98 ? 0.149 6.273 -9.500 1.00 89.19 98 ALA A CA 1
ATOM 759 C C . ALA A 1 98 ? -0.524 6.337 -10.879 1.00 89.19 98 ALA A C 1
ATOM 761 O O . ALA A 1 98 ? -1.630 6.852 -10.985 1.00 89.19 98 ALA A O 1
ATOM 762 N N . LEU A 1 99 ? 0.100 5.768 -11.918 1.00 91.88 99 LEU A N 1
ATOM 763 C CA . LEU A 1 99 ? -0.446 5.747 -13.279 1.00 91.88 99 LEU A CA 1
ATOM 764 C C . LEU A 1 99 ? -1.808 5.043 -13.359 1.00 91.88 99 LEU A C 1
ATOM 766 O O . LEU A 1 99 ? -2.682 5.464 -14.112 1.00 91.88 99 LEU A O 1
ATOM 770 N N . HIS A 1 100 ? -1.990 3.972 -12.583 1.00 93.12 100 HIS A N 1
ATOM 771 C CA . HIS A 1 100 ? -3.208 3.165 -12.614 1.00 93.12 100 HIS A CA 1
ATOM 772 C C . HIS A 1 100 ? -4.225 3.513 -11.522 1.00 93.12 100 HIS A C 1
ATOM 774 O O . HIS A 1 100 ? -5.367 3.055 -11.606 1.00 93.12 100 HIS A O 1
ATOM 780 N N . LEU A 1 101 ? -3.851 4.323 -10.527 1.00 89.56 101 LEU A N 1
ATOM 781 C CA . LEU A 1 101 ? -4.730 4.695 -9.417 1.00 89.56 101 LEU A CA 1
ATOM 782 C C . LEU A 1 101 ? -6.037 5.383 -9.870 1.00 89.56 101 LEU A C 1
ATOM 784 O O . LEU A 1 101 ? -7.084 4.974 -9.367 1.00 89.56 101 LEU A O 1
ATOM 788 N N . PRO A 1 102 ? -6.046 6.306 -10.861 1.00 89.62 102 PRO A N 1
ATOM 789 C CA . PRO A 1 102 ? -7.287 6.912 -11.364 1.00 89.62 102 PRO A CA 1
ATOM 790 C C . PRO A 1 102 ? -8.300 5.899 -11.919 1.00 89.62 102 PRO A C 1
ATOM 792 O O . PRO A 1 102 ? -9.503 6.138 -11.912 1.00 89.62 102 PRO A O 1
ATOM 795 N N . PHE A 1 103 ? -7.823 4.739 -12.377 1.00 89.88 103 PHE A N 1
ATOM 796 C CA . PHE A 1 103 ? -8.652 3.682 -12.958 1.00 89.88 103 PHE A CA 1
ATOM 797 C C . PHE A 1 103 ? -8.977 2.565 -11.958 1.00 89.88 103 PHE A C 1
ATOM 799 O O . PHE A 1 103 ? -9.742 1.660 -12.286 1.00 89.88 103 PHE A O 1
ATOM 806 N N . PHE A 1 104 ? -8.406 2.593 -10.749 1.00 90.62 104 PHE A N 1
ATOM 807 C CA . PHE A 1 104 ? -8.558 1.524 -9.763 1.00 90.62 104 PHE A CA 1
ATOM 808 C C . PHE A 1 104 ? -9.971 1.455 -9.185 1.00 90.62 104 PHE A C 1
ATOM 810 O O . PHE A 1 104 ? -10.590 0.397 -9.252 1.00 90.62 104 PHE A O 1
ATOM 817 N N . LEU A 1 105 ? -10.507 2.558 -8.659 1.00 87.94 105 LEU A N 1
ATOM 818 C CA . LEU A 1 105 ? -11.872 2.562 -8.122 1.00 87.94 105 LEU A CA 1
ATOM 819 C C . LEU A 1 105 ? -12.917 2.243 -9.199 1.00 87.94 105 LEU A C 1
ATOM 821 O O . LEU A 1 105 ? -13.695 1.311 -8.988 1.00 87.94 105 LEU A O 1
ATOM 825 N N . PRO A 1 106 ? -12.883 2.881 -10.390 1.00 89.50 106 PRO A N 1
ATOM 826 C CA . PRO A 1 106 ? -13.751 2.486 -11.492 1.00 89.50 106 PRO A CA 1
ATOM 827 C C . PRO A 1 106 ? -13.636 1.001 -11.834 1.00 89.50 106 PRO A C 1
ATOM 829 O O . PRO A 1 106 ? -14.647 0.363 -12.103 1.00 89.50 106 PRO A O 1
ATOM 832 N N . SER A 1 107 ? -12.436 0.411 -11.767 1.00 91.81 107 SER A N 1
ATOM 833 C CA . SER A 1 107 ? -12.256 -1.011 -12.072 1.00 91.81 107 SER A CA 1
ATOM 834 C C . SER A 1 107 ? -13.048 -1.954 -11.173 1.00 91.81 107 SER A C 1
ATOM 836 O O . SER A 1 107 ? -13.213 -3.109 -11.549 1.00 91.81 107 SER A O 1
ATOM 838 N N . LEU A 1 108 ? -13.521 -1.526 -10.001 1.00 87.81 108 LEU A N 1
ATOM 839 C CA . LEU A 1 108 ? -14.306 -2.387 -9.114 1.00 87.81 108 LEU A CA 1
ATOM 840 C C . LEU A 1 108 ? -15.691 -2.706 -9.692 1.00 87.81 108 LEU A C 1
ATOM 842 O O . LEU A 1 108 ? -16.187 -3.806 -9.478 1.00 87.81 108 LEU A O 1
ATOM 846 N N . SER A 1 109 ? -16.268 -1.797 -10.481 1.00 88.81 109 SER A N 1
ATOM 847 C CA . SER A 1 109 ? -17.559 -1.985 -11.160 1.00 88.81 109 SER A CA 1
ATOM 848 C C . SER A 1 109 ? -17.430 -2.143 -12.679 1.00 88.81 109 SER A C 1
ATOM 850 O O . SER A 1 109 ? -18.277 -2.768 -13.316 1.00 88.81 109 SER A O 1
ATOM 852 N N . ARG A 1 110 ? -16.363 -1.601 -13.274 1.00 90.44 110 ARG A N 1
ATOM 853 C CA . ARG A 1 110 ? -16.170 -1.486 -14.724 1.00 90.44 110 ARG A CA 1
ATOM 854 C C . ARG A 1 110 ? -15.073 -2.437 -15.226 1.00 90.44 110 ARG A C 1
ATOM 856 O O . ARG A 1 110 ? -13.889 -2.207 -14.947 1.00 90.44 110 ARG A O 1
ATOM 863 N N . PRO A 1 111 ? -15.415 -3.519 -15.956 1.00 92.25 111 PRO A N 1
ATOM 864 C CA . PRO A 1 111 ? -14.447 -4.536 -16.371 1.00 92.25 111 PRO A CA 1
ATOM 865 C C . PRO A 1 111 ? -13.393 -4.019 -17.357 1.00 92.25 111 PRO A C 1
ATOM 867 O O . PRO A 1 111 ? -12.305 -4.593 -17.425 1.00 92.25 111 PRO A O 1
ATOM 870 N N . GLU A 1 112 ? -13.650 -2.925 -18.075 1.00 93.81 112 GLU A N 1
ATOM 871 C CA . GLU A 1 112 ? -12.678 -2.305 -18.983 1.00 93.81 112 GLU A CA 1
ATOM 872 C C . GLU A 1 112 ? -11.379 -1.891 -18.280 1.00 93.81 112 GLU A C 1
ATOM 874 O O . GLU A 1 112 ? -10.326 -1.885 -18.911 1.00 93.81 112 GLU A O 1
ATOM 879 N N . PHE A 1 113 ? -11.419 -1.621 -16.971 1.00 94.88 113 PHE A N 1
ATOM 880 C CA . PHE A 1 113 ? -10.246 -1.243 -16.181 1.00 94.88 113 PHE A CA 1
ATOM 881 C C . PHE A 1 113 ? -9.665 -2.409 -15.365 1.00 94.88 113 PHE A C 1
ATOM 883 O O . PHE A 1 113 ? -8.819 -2.193 -14.492 1.00 94.88 113 PHE A O 1
ATOM 890 N N . ALA A 1 114 ? -10.074 -3.656 -15.630 1.00 94.81 114 ALA A N 1
ATOM 891 C CA . ALA A 1 114 ? -9.624 -4.828 -14.871 1.00 94.81 114 ALA A CA 1
ATOM 892 C C . ALA A 1 114 ? -8.093 -4.988 -14.863 1.00 94.81 114 ALA A C 1
ATOM 894 O O . ALA A 1 114 ? -7.525 -5.409 -13.854 1.00 94.81 114 ALA A O 1
ATOM 895 N N . PHE A 1 115 ? -7.411 -4.597 -15.946 1.00 96.94 115 PHE A N 1
ATOM 896 C CA . PHE A 1 115 ? -5.948 -4.585 -15.985 1.00 96.94 115 PHE A CA 1
ATOM 897 C C . PHE A 1 115 ? -5.359 -3.640 -14.928 1.00 96.94 115 PHE A C 1
ATOM 899 O O . PHE A 1 115 ? -4.475 -4.047 -14.177 1.00 96.94 115 PHE A O 1
ATOM 906 N N . SE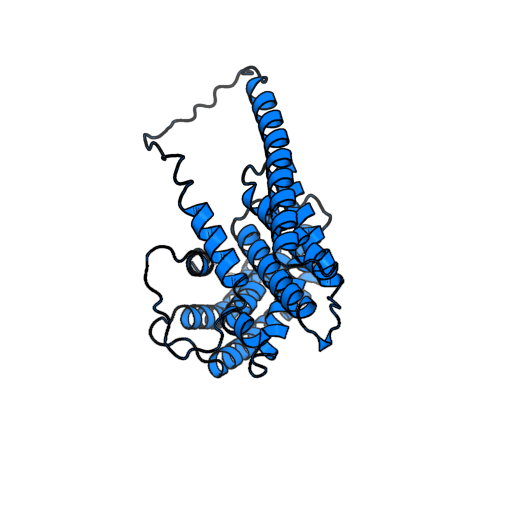R A 1 116 ? -5.897 -2.423 -14.783 1.00 95.75 116 SER A N 1
ATOM 907 C CA . SER A 1 116 ? -5.452 -1.475 -13.749 1.00 95.75 116 SER A CA 1
ATOM 908 C C . SER A 1 116 ? -5.629 -2.035 -12.344 1.00 95.75 116 SER A C 1
ATOM 910 O O . SER A 1 116 ? -4.734 -1.882 -11.515 1.00 95.75 116 SER A O 1
ATOM 912 N N . ARG A 1 117 ? -6.737 -2.747 -12.091 1.00 94.31 117 ARG A N 1
ATOM 913 C CA . ARG A 1 117 ? -6.981 -3.436 -10.815 1.00 94.31 117 ARG A CA 1
ATOM 914 C C . ARG A 1 117 ? -5.856 -4.404 -10.472 1.00 94.31 117 ARG A C 1
ATOM 916 O O . ARG A 1 117 ? -5.312 -4.360 -9.372 1.00 94.31 117 ARG A O 1
ATOM 923 N N . VAL A 1 118 ? -5.489 -5.256 -11.431 1.00 95.94 118 VAL A N 1
ATOM 924 C CA . VAL A 1 118 ? -4.410 -6.240 -11.271 1.00 95.94 118 VAL A CA 1
ATOM 925 C C . VAL A 1 118 ? -3.080 -5.536 -11.027 1.00 95.94 118 VAL A C 1
ATOM 927 O O . VAL A 1 118 ? -2.368 -5.891 -10.089 1.00 95.94 118 VAL A O 1
ATOM 930 N N . VAL A 1 119 ? -2.762 -4.519 -11.831 1.00 96.25 119 VAL A N 1
ATOM 931 C CA . VAL A 1 119 ? -1.501 -3.779 -11.718 1.00 96.25 119 VAL A CA 1
ATOM 932 C C . VAL A 1 119 ? -1.366 -3.106 -10.359 1.00 96.25 119 VAL A C 1
ATOM 934 O O . VAL A 1 119 ? -0.320 -3.240 -9.726 1.00 96.25 119 VAL A O 1
ATOM 937 N N . VAL A 1 120 ? -2.401 -2.414 -9.892 1.00 95.12 120 VAL A N 1
ATOM 938 C CA . VAL A 1 120 ? -2.388 -1.678 -8.623 1.00 95.12 120 VAL A CA 1
ATOM 939 C C . VAL A 1 120 ? -2.227 -2.631 -7.438 1.00 95.12 120 VAL A C 1
ATOM 941 O O . VAL A 1 120 ? -1.348 -2.418 -6.603 1.00 95.12 120 VAL A O 1
ATOM 944 N N . VAL A 1 121 ? -2.987 -3.728 -7.407 1.00 95.38 121 VAL A N 1
ATOM 945 C CA . VAL A 1 121 ? -2.929 -4.713 -6.316 1.00 95.38 121 VAL A CA 1
ATOM 946 C C . VAL A 1 121 ? -1.594 -5.474 -6.296 1.00 95.38 121 VAL A C 1
ATOM 948 O O . VAL A 1 121 ? -0.985 -5.605 -5.234 1.00 95.38 121 VAL A O 1
ATOM 951 N N . ASP A 1 122 ? -1.096 -5.945 -7.447 1.00 95.31 122 ASP A N 1
ATOM 952 C CA . ASP A 1 122 ? 0.210 -6.625 -7.541 1.00 95.31 122 ASP A CA 1
ATOM 953 C C . ASP A 1 122 ? 1.365 -5.669 -7.202 1.00 95.31 122 ASP A C 1
ATOM 955 O O . ASP A 1 122 ? 2.297 -6.028 -6.479 1.00 95.31 122 ASP A O 1
ATOM 959 N N . THR A 1 123 ? 1.292 -4.416 -7.658 1.00 94.50 123 THR A N 1
ATOM 960 C CA . THR A 1 123 ? 2.310 -3.404 -7.350 1.00 94.50 123 THR A CA 1
ATOM 961 C C . THR A 1 123 ? 2.328 -3.074 -5.862 1.00 94.50 123 THR A C 1
ATOM 963 O O . THR A 1 123 ? 3.413 -3.030 -5.278 1.00 94.50 123 THR A O 1
ATOM 966 N N . ALA A 1 124 ? 1.159 -2.902 -5.240 1.00 93.38 124 ALA A N 1
ATOM 967 C CA . ALA A 1 124 ? 1.031 -2.645 -3.810 1.00 93.38 124 ALA A CA 1
ATOM 968 C C . ALA A 1 124 ? 1.602 -3.800 -2.969 1.00 93.38 124 ALA A C 1
ATOM 970 O O . ALA A 1 124 ? 2.396 -3.570 -2.055 1.00 93.38 124 ALA A O 1
ATOM 971 N N . HIS A 1 125 ? 1.298 -5.047 -3.343 1.00 92.69 125 HIS A N 1
ATOM 972 C CA . HIS A 1 125 ? 1.862 -6.241 -2.705 1.00 92.69 125 HIS A CA 1
ATOM 973 C C . HIS A 1 125 ? 3.392 -6.287 -2.798 1.00 92.69 125 HIS A C 1
ATOM 975 O O . HIS A 1 125 ? 4.081 -6.458 -1.792 1.00 92.69 125 HIS A O 1
ATOM 981 N N . ARG A 1 126 ? 3.952 -6.053 -3.991 1.00 91.31 126 ARG A N 1
ATOM 982 C CA . ARG A 1 126 ? 5.409 -6.060 -4.201 1.00 91.31 126 ARG A CA 1
ATOM 983 C C . ARG A 1 126 ? 6.125 -4.929 -3.474 1.00 91.31 126 ARG A C 1
ATOM 985 O O . ARG A 1 126 ? 7.254 -5.128 -3.030 1.00 91.31 126 ARG A O 1
ATOM 992 N N . ILE A 1 127 ? 5.501 -3.755 -3.376 1.00 88.06 127 ILE A N 1
ATOM 993 C CA . ILE A 1 127 ? 6.002 -2.653 -2.549 1.00 88.06 127 ILE A CA 1
ATOM 994 C C . ILE A 1 127 ? 6.070 -3.106 -1.091 1.00 88.06 127 ILE A C 1
ATOM 996 O O . ILE A 1 127 ? 7.119 -2.950 -0.465 1.00 88.06 127 ILE A O 1
ATOM 1000 N N . TRP A 1 128 ? 4.989 -3.709 -0.583 1.00 88.12 128 TRP A N 1
ATOM 1001 C CA . TRP A 1 128 ? 4.931 -4.189 0.793 1.00 88.12 128 TRP A CA 1
ATOM 1002 C C . TRP A 1 128 ? 6.066 -5.171 1.098 1.00 88.12 128 TRP A C 1
ATOM 1004 O O . TRP A 1 128 ? 6.912 -4.930 1.960 1.00 88.12 128 TRP A O 1
ATOM 1014 N N . ARG A 1 129 ? 6.145 -6.247 0.310 1.00 86.00 129 ARG A N 1
ATOM 1015 C CA . ARG A 1 129 ? 7.114 -7.327 0.528 1.00 86.00 129 ARG A CA 1
ATOM 1016 C C . ARG A 1 129 ? 8.563 -6.903 0.290 1.00 86.00 129 ARG A C 1
ATOM 1018 O O . ARG A 1 129 ? 9.452 -7.421 0.954 1.00 86.00 129 ARG A O 1
ATOM 1025 N N . GLY A 1 130 ? 8.813 -5.966 -0.626 1.00 79.38 130 GLY A N 1
ATOM 1026 C CA . GLY A 1 130 ? 10.169 -5.512 -0.950 1.00 79.38 130 GLY A CA 1
ATOM 1027 C C . GLY A 1 130 ? 10.777 -4.521 0.047 1.00 79.38 130 GLY A C 1
ATOM 1028 O O . GLY A 1 130 ? 11.992 -4.356 0.057 1.00 79.38 130 GLY A O 1
ATOM 1029 N N . VAL A 1 131 ? 9.959 -3.835 0.853 1.00 72.88 131 VAL A N 1
ATOM 1030 C CA . VAL A 1 131 ? 10.426 -2.724 1.707 1.00 72.88 131 VAL A CA 1
ATOM 1031 C C . VAL A 1 131 ? 10.040 -2.894 3.175 1.00 72.88 131 VAL A C 1
ATOM 1033 O O . VAL A 1 131 ? 10.795 -2.474 4.047 1.00 72.88 131 VAL A O 1
ATOM 1036 N N . PHE A 1 132 ? 8.896 -3.516 3.461 1.00 70.44 132 PHE A N 1
ATOM 1037 C CA . PHE A 1 132 ? 8.309 -3.543 4.804 1.00 70.44 132 PHE A CA 1
ATOM 1038 C C . PHE A 1 132 ? 8.359 -4.931 5.471 1.00 70.44 132 PHE A C 1
ATOM 1040 O O . PHE A 1 132 ? 8.320 -5.007 6.699 1.00 70.44 132 PHE A O 1
ATOM 1047 N N . SER A 1 133 ? 8.532 -6.021 4.705 1.00 62.41 133 SER A N 1
ATOM 1048 C CA . SER A 1 133 ? 8.679 -7.386 5.254 1.00 62.41 133 SER A CA 1
ATOM 1049 C C . SER A 1 133 ? 10.097 -7.749 5.726 1.00 62.41 133 SER A C 1
ATOM 1051 O O . SER A 1 133 ? 10.297 -8.859 6.212 1.00 62.41 133 SER A O 1
ATOM 1053 N N . THR A 1 134 ? 11.103 -6.870 5.619 1.00 55.62 134 THR A N 1
ATOM 1054 C CA . THR A 1 134 ? 12.445 -7.203 6.129 1.00 55.62 134 THR A CA 1
ATOM 1055 C C . THR A 1 134 ? 12.449 -7.148 7.657 1.00 55.62 134 THR A C 1
ATOM 1057 O O . THR A 1 134 ? 12.374 -6.069 8.250 1.00 55.62 134 THR A O 1
ATOM 1060 N N . SER A 1 135 ? 12.570 -8.311 8.298 1.00 48.88 135 SER A N 1
ATOM 1061 C CA . SER A 1 135 ? 12.693 -8.483 9.754 1.00 48.88 135 SER A CA 1
ATOM 1062 C C . SER A 1 135 ? 13.944 -7.827 10.358 1.00 48.88 135 SER A C 1
ATOM 1064 O O . SER A 1 135 ? 14.083 -7.784 11.578 1.00 48.88 135 SER A O 1
ATOM 1066 N N . ASP A 1 136 ? 14.849 -7.301 9.526 1.00 48.53 136 ASP A N 1
ATOM 1067 C CA . ASP A 1 136 ? 16.113 -6.727 9.967 1.00 48.53 136 ASP A CA 1
ATOM 1068 C C . ASP A 1 136 ? 15.991 -5.266 10.420 1.00 48.53 136 ASP A C 1
ATOM 1070 O O . ASP A 1 136 ? 15.691 -4.335 9.664 1.00 48.53 136 ASP A O 1
ATOM 1074 N N . ILE A 1 137 ? 16.322 -5.068 11.694 1.00 46.69 137 ILE A N 1
ATOM 1075 C CA . ILE A 1 137 ? 16.328 -3.799 12.431 1.00 46.69 137 ILE A CA 1
ATOM 1076 C C . ILE A 1 137 ? 17.258 -2.751 11.770 1.00 46.69 137 ILE A C 1
ATOM 1078 O O . ILE A 1 137 ? 17.064 -1.551 11.963 1.00 46.69 137 ILE A O 1
ATOM 1082 N N . GLY A 1 138 ? 18.222 -3.176 10.940 1.00 42.19 138 GLY A N 1
ATOM 1083 C CA . GLY A 1 138 ? 19.174 -2.304 10.234 1.00 42.19 138 GLY A CA 1
ATOM 1084 C C . GLY A 1 138 ? 18.618 -1.611 8.980 1.00 42.19 138 GLY A C 1
ATOM 1085 O O . GLY A 1 138 ? 18.747 -0.394 8.851 1.00 42.19 138 GLY A O 1
ATOM 1086 N N . ALA A 1 139 ? 17.940 -2.344 8.086 1.00 44.88 139 ALA A N 1
ATOM 1087 C CA . ALA A 1 139 ? 17.255 -1.770 6.913 1.00 44.88 139 ALA A CA 1
ATOM 1088 C C . ALA A 1 139 ? 16.036 -0.917 7.324 1.00 44.88 139 ALA A C 1
ATOM 1090 O O . ALA A 1 139 ? 15.658 0.051 6.658 1.00 44.88 139 ALA A O 1
ATOM 1091 N N . SER A 1 140 ? 15.485 -1.239 8.495 1.00 51.47 140 SER A N 1
ATOM 1092 C CA . SER A 1 140 ? 14.360 -0.570 9.132 1.00 51.47 140 SER A CA 1
ATOM 1093 C C . SER A 1 140 ? 14.591 0.928 9.387 1.00 51.47 140 SER A C 1
ATOM 1095 O O . SER A 1 140 ? 13.644 1.697 9.303 1.00 51.47 140 SER A O 1
ATOM 1097 N N . ASN A 1 141 ? 15.820 1.402 9.624 1.00 47.62 141 ASN A N 1
ATOM 1098 C CA . ASN A 1 141 ? 16.051 2.816 9.969 1.00 47.62 141 ASN A CA 1
ATOM 1099 C C . ASN A 1 141 ? 15.907 3.789 8.781 1.00 47.62 141 ASN A C 1
ATOM 1101 O O . ASN A 1 141 ? 15.500 4.936 8.976 1.00 47.62 141 ASN A O 1
ATOM 1105 N N . VAL A 1 142 ? 16.169 3.340 7.548 1.00 46.38 142 VAL A N 1
ATOM 1106 C CA . VAL A 1 142 ? 15.953 4.149 6.329 1.00 46.38 142 VAL A CA 1
ATOM 1107 C C . VAL A 1 142 ? 14.466 4.183 5.956 1.00 46.38 142 VAL A C 1
ATOM 1109 O O . VAL A 1 142 ? 13.940 5.241 5.613 1.00 46.38 142 VAL A O 1
ATOM 1112 N N . ALA A 1 143 ? 13.765 3.054 6.104 1.00 49.62 143 ALA A N 1
ATOM 1113 C CA . ALA A 1 143 ? 12.318 2.971 5.893 1.00 49.62 143 ALA A CA 1
ATOM 1114 C C . ALA A 1 143 ? 11.507 3.704 6.985 1.00 49.62 143 ALA A C 1
ATOM 1116 O O . ALA A 1 143 ? 10.428 4.215 6.702 1.00 49.62 143 ALA A O 1
ATOM 1117 N N . LYS A 1 144 ? 12.036 3.803 8.215 1.00 51.69 144 LYS A N 1
ATOM 1118 C CA . LYS A 1 144 ? 11.438 4.552 9.339 1.00 51.69 144 LYS A CA 1
ATOM 1119 C C . LYS A 1 144 ? 11.506 6.076 9.185 1.00 51.69 144 LYS A C 1
ATOM 1121 O O . LYS A 1 144 ? 10.698 6.777 9.780 1.00 51.69 144 LYS A O 1
ATOM 1126 N N . SER A 1 145 ? 12.491 6.608 8.459 1.00 49.25 145 SER A N 1
ATOM 1127 C CA . SER A 1 145 ? 12.858 8.032 8.572 1.00 49.25 145 SER A CA 1
ATOM 1128 C C . SER A 1 145 ? 12.425 8.914 7.403 1.00 49.25 145 SER A C 1
ATOM 1130 O O . SER A 1 145 ? 12.285 10.121 7.594 1.00 49.25 145 SER A O 1
ATOM 1132 N N . SER A 1 146 ? 12.168 8.366 6.213 1.00 58.38 146 SER A N 1
ATOM 1133 C CA . SER A 1 146 ? 11.804 9.196 5.059 1.00 58.38 146 SER A CA 1
ATOM 1134 C C . SER A 1 146 ? 10.289 9.256 4.841 1.00 58.38 146 SER A C 1
ATOM 1136 O O . SER A 1 146 ? 9.608 8.236 4.733 1.00 58.38 146 SER A O 1
ATOM 1138 N N . ALA A 1 147 ? 9.763 10.483 4.744 1.00 57.91 147 ALA A N 1
ATOM 1139 C CA . ALA A 1 147 ? 8.348 10.772 4.497 1.00 57.91 147 ALA A CA 1
ATOM 1140 C C . ALA A 1 147 ? 7.792 10.039 3.260 1.00 57.91 147 ALA A C 1
ATOM 1142 O O . ALA A 1 147 ? 6.640 9.613 3.264 1.00 57.91 147 ALA A O 1
ATOM 1143 N N . CYS A 1 148 ? 8.640 9.789 2.256 1.00 57.12 148 CYS A N 1
ATOM 1144 C CA . CYS A 1 148 ? 8.295 9.025 1.057 1.00 57.12 148 CYS A CA 1
ATOM 1145 C C . CYS A 1 148 ? 7.808 7.600 1.382 1.00 57.12 148 CYS A C 1
ATOM 1147 O O . CYS A 1 148 ? 6.840 7.126 0.790 1.00 57.12 148 CYS A O 1
ATOM 1149 N N . PHE A 1 149 ? 8.419 6.924 2.361 1.00 63.69 149 PHE A N 1
ATOM 1150 C CA . PHE A 1 149 ? 8.032 5.560 2.735 1.00 63.69 149 PHE A CA 1
ATOM 1151 C C . PHE A 1 149 ? 6.694 5.520 3.472 1.00 63.69 149 PHE A C 1
ATOM 1153 O O . PHE A 1 149 ? 5.907 4.607 3.234 1.00 63.69 149 PHE A O 1
ATOM 1160 N N . ARG A 1 150 ? 6.409 6.533 4.302 1.00 68.25 150 ARG A N 1
ATOM 1161 C CA . ARG A 1 150 ? 5.125 6.661 5.011 1.00 68.25 150 ARG A CA 1
ATOM 1162 C C . ARG A 1 150 ? 3.968 6.890 4.047 1.00 68.25 150 ARG A C 1
ATOM 1164 O O . ARG A 1 150 ? 2.939 6.225 4.139 1.00 68.25 150 ARG A O 1
ATOM 1171 N N . THR A 1 151 ? 4.158 7.785 3.084 1.00 72.75 151 THR A N 1
ATOM 1172 C CA . THR A 1 151 ? 3.169 8.032 2.033 1.00 72.75 151 THR A CA 1
ATOM 1173 C C . THR A 1 151 ? 2.883 6.768 1.232 1.00 72.75 151 THR A C 1
ATOM 1175 O O . THR A 1 151 ? 1.726 6.397 1.043 1.00 72.75 151 THR A O 1
ATOM 1178 N N . VAL A 1 152 ? 3.928 6.060 0.804 1.00 75.88 152 VAL A N 1
ATOM 1179 C CA . VAL A 1 152 ? 3.746 4.847 0.006 1.00 75.88 152 VAL A CA 1
ATOM 1180 C C . VAL A 1 152 ? 3.099 3.722 0.821 1.00 75.88 152 VAL A C 1
ATOM 1182 O O . VAL A 1 152 ? 2.245 3.017 0.288 1.00 75.88 152 VAL A O 1
ATOM 1185 N N . SER A 1 153 ? 3.424 3.572 2.111 1.00 79.25 153 SER A N 1
ATOM 1186 C CA . SER A 1 153 ? 2.750 2.579 2.956 1.00 79.25 153 SER A CA 1
ATOM 1187 C C . SER A 1 153 ? 1.253 2.859 3.088 1.00 79.25 153 SER A C 1
ATOM 1189 O O . SER A 1 153 ? 0.463 1.924 3.005 1.00 79.25 153 SER A O 1
ATOM 1191 N N . MET A 1 154 ? 0.849 4.131 3.214 1.00 81.00 154 MET A N 1
ATOM 1192 C CA . MET A 1 154 ? -0.573 4.497 3.256 1.00 81.00 154 MET A CA 1
ATOM 1193 C C . MET A 1 154 ? -1.286 4.141 1.959 1.00 81.00 154 MET A C 1
ATOM 1195 O O . MET A 1 154 ? -2.332 3.498 1.995 1.00 81.00 154 MET A O 1
ATOM 1199 N N . GLN A 1 155 ? -0.687 4.480 0.815 1.00 83.88 155 GLN A N 1
ATOM 1200 C CA . GLN A 1 155 ? -1.242 4.137 -0.496 1.00 83.88 155 GLN A CA 1
ATOM 1201 C C . GLN A 1 155 ? -1.436 2.623 -0.652 1.00 83.88 155 GLN A C 1
ATOM 1203 O O . GLN A 1 155 ? -2.476 2.186 -1.139 1.00 83.88 155 GLN A O 1
ATOM 1208 N N . VAL A 1 156 ? -0.472 1.816 -0.194 1.00 89.25 156 VAL A N 1
ATOM 1209 C CA . VAL A 1 156 ? -0.588 0.350 -0.205 1.00 89.25 156 VAL A CA 1
ATOM 1210 C C . VAL A 1 156 ? -1.742 -0.126 0.675 1.00 89.25 156 VAL A C 1
ATOM 1212 O O . VAL A 1 156 ? -2.562 -0.913 0.208 1.00 89.25 156 VAL A O 1
ATOM 1215 N N . ILE A 1 157 ? -1.835 0.360 1.915 1.00 88.81 157 ILE A N 1
ATOM 1216 C CA . ILE A 1 157 ? -2.898 -0.031 2.852 1.00 88.81 157 ILE A CA 1
ATOM 1217 C C . ILE A 1 157 ? -4.278 0.323 2.276 1.00 88.81 157 ILE A C 1
ATOM 1219 O O . ILE A 1 157 ? -5.151 -0.539 2.271 1.00 88.81 157 ILE A O 1
ATOM 1223 N N . ILE A 1 158 ? -4.454 1.536 1.735 1.00 87.50 158 ILE A N 1
ATOM 1224 C CA . ILE A 1 158 ? -5.713 2.012 1.126 1.00 87.50 158 ILE A CA 1
ATOM 1225 C C . ILE A 1 158 ? -6.123 1.145 -0.066 1.00 87.50 158 ILE A C 1
ATOM 1227 O O . ILE A 1 158 ? -7.278 0.733 -0.182 1.00 87.50 158 ILE A O 1
ATOM 1231 N N . VAL A 1 159 ? -5.181 0.864 -0.968 1.00 91.19 159 VAL A N 1
ATOM 1232 C CA . VAL A 1 159 ? -5.437 0.049 -2.161 1.00 91.19 159 VAL A CA 1
ATOM 1233 C C . VAL A 1 159 ? -5.860 -1.363 -1.771 1.00 91.19 159 VAL A C 1
ATOM 1235 O O . VAL A 1 159 ? -6.860 -1.877 -2.277 1.00 91.19 159 VAL A O 1
ATOM 1238 N N . LEU A 1 160 ? -5.097 -2.000 -0.881 1.00 92.88 160 LEU A N 1
ATOM 1239 C CA . LEU A 1 160 ? -5.346 -3.385 -0.501 1.00 92.88 160 LEU A CA 1
ATOM 1240 C C . LEU A 1 160 ? -6.632 -3.515 0.309 1.00 92.88 160 LEU A C 1
ATOM 1242 O O . LEU A 1 160 ? -7.408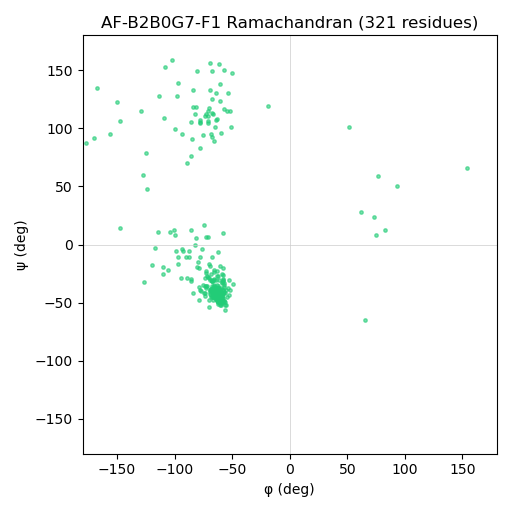 -4.429 0.043 1.00 92.88 160 LEU A O 1
ATOM 1246 N N . SER A 1 161 ? -6.899 -2.591 1.233 1.00 91.31 161 SER A N 1
ATOM 1247 C CA . SER A 1 161 ? -8.145 -2.595 1.996 1.00 91.31 161 SER A CA 1
ATOM 1248 C C . SER A 1 161 ? -9.354 -2.386 1.101 1.00 91.31 161 SER A C 1
ATOM 1250 O O . SER A 1 161 ? -10.312 -3.139 1.188 1.00 91.31 161 SER A O 1
ATOM 1252 N N . THR A 1 162 ? -9.301 -1.433 0.176 1.00 89.56 162 THR A N 1
ATOM 1253 C CA . THR A 1 162 ? -10.391 -1.183 -0.772 1.00 89.56 162 THR A CA 1
ATOM 1254 C C . THR A 1 162 ? -10.640 -2.387 -1.671 1.00 89.56 162 THR A C 1
ATOM 1256 O O . THR A 1 162 ? -11.788 -2.771 -1.883 1.00 89.56 162 THR A O 1
ATOM 1259 N N . HIS A 1 163 ? -9.578 -3.046 -2.137 1.00 91.38 163 HIS A N 1
ATOM 1260 C CA . HIS A 1 163 ? -9.720 -4.278 -2.903 1.00 91.38 163 HIS A CA 1
ATOM 1261 C C . HIS A 1 163 ? -10.341 -5.417 -2.079 1.00 91.38 163 HIS A C 1
ATOM 1263 O O . HIS A 1 163 ? -11.199 -6.135 -2.585 1.00 91.38 163 HIS A O 1
ATOM 1269 N N . LEU A 1 164 ? -9.932 -5.571 -0.817 1.00 91.25 164 LEU A N 1
ATOM 1270 C CA . LEU A 1 164 ? -10.465 -6.583 0.098 1.00 91.25 164 LEU A CA 1
ATOM 1271 C C . LEU A 1 164 ? -11.929 -6.328 0.460 1.00 91.25 164 LEU A C 1
ATOM 1273 O O . LEU A 1 164 ? -12.708 -7.273 0.491 1.00 91.25 164 LEU A O 1
ATOM 1277 N N . ARG A 1 165 ? -12.321 -5.067 0.669 1.00 87.12 165 ARG A N 1
ATOM 1278 C CA . ARG A 1 165 ? -13.720 -4.681 0.905 1.00 87.12 165 ARG A CA 1
ATOM 1279 C C . ARG A 1 165 ? -14.596 -5.008 -0.299 1.00 87.12 165 ARG A C 1
ATOM 1281 O O . ARG A 1 165 ? -15.644 -5.617 -0.135 1.00 87.12 165 ARG A O 1
ATOM 1288 N N . ALA A 1 166 ? -14.127 -4.689 -1.506 1.00 86.94 166 ALA A N 1
ATOM 1289 C CA . ALA A 1 166 ? -14.833 -5.052 -2.731 1.00 86.94 166 ALA A CA 1
ATOM 1290 C C . ALA A 1 166 ? -14.971 -6.577 -2.897 1.00 86.94 166 ALA A C 1
ATOM 1292 O O . ALA A 1 166 ? -16.015 -7.043 -3.334 1.00 86.94 166 ALA A O 1
ATOM 1293 N N . GLN A 1 167 ? -13.952 -7.360 -2.515 1.00 86.56 167 GLN A N 1
ATOM 1294 C CA . GLN A 1 167 ? -14.050 -8.826 -2.490 1.00 86.56 167 GLN A CA 1
ATOM 1295 C C . GLN A 1 167 ? -15.050 -9.320 -1.444 1.00 86.56 167 GLN A C 1
ATOM 1297 O O . GLN A 1 167 ? -15.825 -10.219 -1.744 1.00 86.56 167 GLN A O 1
ATOM 1302 N N . ALA A 1 168 ? -15.044 -8.744 -0.240 1.00 84.50 168 ALA A N 1
ATOM 1303 C CA . ALA A 1 168 ? -15.948 -9.134 0.839 1.00 84.50 168 ALA A CA 1
ATOM 1304 C C . ALA A 1 168 ? -17.418 -8.816 0.514 1.00 84.50 168 ALA A C 1
ATOM 1306 O O . ALA A 1 168 ? -18.303 -9.578 0.888 1.00 84.50 168 ALA A O 1
ATOM 1307 N N . ALA A 1 169 ? -17.668 -7.716 -0.201 1.00 82.38 169 ALA A N 1
ATOM 1308 C CA . ALA A 1 169 ? -19.001 -7.301 -0.626 1.00 82.38 169 ALA A CA 1
ATOM 1309 C C . ALA A 1 169 ? -19.520 -8.048 -1.870 1.00 82.38 169 ALA A C 1
ATOM 1311 O O . ALA A 1 169 ? -20.712 -7.975 -2.157 1.00 82.38 169 ALA A O 1
ATOM 1312 N N . ASP A 1 170 ? -18.657 -8.744 -2.619 1.00 82.81 170 ASP A N 1
ATOM 1313 C CA . ASP A 1 170 ? -19.048 -9.482 -3.823 1.00 82.81 170 ASP A CA 1
ATOM 1314 C C . ASP A 1 170 ? -19.868 -10.737 -3.457 1.00 82.81 170 ASP A C 1
ATOM 1316 O O . ASP A 1 170 ? -19.326 -11.679 -2.870 1.00 82.81 170 ASP A O 1
ATOM 1320 N N . PRO A 1 171 ? -21.159 -10.824 -3.837 1.00 76.00 171 PRO A N 1
ATOM 1321 C CA . PRO A 1 171 ? -21.979 -11.999 -3.547 1.00 76.00 171 PRO A CA 1
ATOM 1322 C C . PRO A 1 171 ? -21.446 -13.279 -4.204 1.00 76.00 171 PRO A C 1
ATOM 1324 O O . PRO A 1 171 ? -21.686 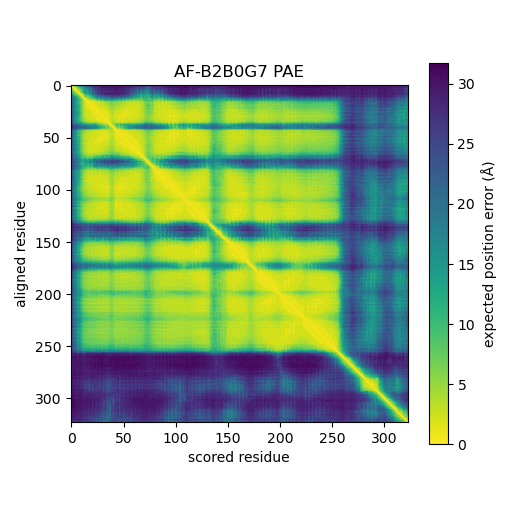-14.376 -3.701 1.00 76.00 171 PRO A O 1
ATOM 1327 N N . ILE A 1 172 ? -20.725 -13.152 -5.326 1.00 78.50 172 ILE A N 1
ATOM 1328 C CA . ILE A 1 172 ? -20.173 -14.284 -6.082 1.00 78.50 172 ILE A CA 1
ATOM 1329 C C . ILE A 1 172 ? -18.955 -14.869 -5.364 1.00 78.50 172 ILE A C 1
ATOM 1331 O O . ILE A 1 172 ? -18.755 -16.084 -5.382 1.00 78.50 172 ILE A O 1
ATOM 1335 N N . SER A 1 173 ? -18.154 -14.025 -4.710 1.00 71.56 173 SER A N 1
ATOM 1336 C CA . SER A 1 173 ? -16.997 -14.469 -3.929 1.00 71.56 173 SER A CA 1
ATOM 1337 C C . SER A 1 173 ? -17.412 -15.201 -2.644 1.00 71.56 173 SER A C 1
ATOM 1339 O O . SER A 1 173 ? -16.583 -15.876 -2.034 1.00 71.56 173 SER A O 1
ATOM 1341 N N . GLY A 1 174 ? -18.671 -15.056 -2.210 1.00 67.44 174 GLY A N 1
ATOM 1342 C CA . GLY A 1 174 ? -19.158 -15.596 -0.942 1.00 67.44 174 GLY A CA 1
ATOM 1343 C C . GLY A 1 174 ? -18.439 -15.002 0.273 1.00 67.44 174 GLY A C 1
ATOM 1344 O O . GLY A 1 174 ? -18.278 -15.691 1.278 1.00 67.44 174 GLY A O 1
ATOM 1345 N N . GLY A 1 175 ? -17.935 -13.768 0.161 1.00 67.75 175 GLY A N 1
ATOM 1346 C CA . GLY A 1 175 ? -17.131 -13.124 1.200 1.00 67.75 175 GLY A CA 1
ATOM 1347 C C . GLY A 1 175 ? -15.698 -13.659 1.302 1.00 67.75 175 GLY A C 1
ATOM 1348 O O . GLY A 1 175 ? -14.971 -13.298 2.231 1.00 67.75 175 GLY A O 1
ATOM 1349 N N . MET A 1 176 ? -15.257 -14.512 0.367 1.00 76.62 176 MET A N 1
ATOM 1350 C CA . MET A 1 176 ? -13.882 -15.004 0.345 1.00 76.62 176 MET A CA 1
ATOM 1351 C C . MET A 1 176 ? -12.922 -13.881 -0.039 1.00 76.62 176 MET A C 1
ATOM 1353 O O . MET A 1 176 ? -12.941 -13.361 -1.155 1.00 76.62 176 MET A O 1
ATOM 1357 N N . VAL A 1 177 ? -12.023 -13.558 0.884 1.00 84.69 177 VAL A N 1
ATOM 1358 C CA . VAL A 1 177 ? -10.976 -12.560 0.679 1.00 84.69 177 VAL A CA 1
ATOM 1359 C C . VAL A 1 177 ? -9.605 -13.211 0.544 1.00 84.69 177 VAL A C 1
ATOM 1361 O O . VAL A 1 177 ? -9.338 -14.286 1.083 1.00 84.69 177 VAL A O 1
ATOM 1364 N N . ARG A 1 178 ? -8.691 -12.551 -0.169 1.00 87.25 178 ARG A N 1
ATOM 1365 C CA . ARG A 1 178 ? -7.310 -13.037 -0.284 1.00 87.25 178 ARG A CA 1
ATOM 1366 C C . ARG A 1 178 ? -6.540 -12.869 1.030 1.00 87.25 178 ARG A C 1
ATOM 1368 O O . ARG A 1 178 ? -6.115 -11.766 1.374 1.00 87.25 178 ARG A O 1
ATOM 1375 N N . GLU A 1 179 ? -6.305 -13.979 1.724 1.00 90.69 179 GLU A N 1
ATOM 1376 C CA . GLU A 1 179 ? -5.620 -14.013 3.028 1.00 90.69 179 GLU A CA 1
ATOM 1377 C C . GLU A 1 179 ? -4.205 -13.421 3.010 1.00 90.69 179 GLU A C 1
ATOM 1379 O O . GLU A 1 179 ? -3.771 -12.810 3.985 1.00 90.69 179 GLU A O 1
ATOM 1384 N N . ASP A 1 180 ? -3.478 -13.530 1.895 1.00 90.94 180 ASP A N 1
ATOM 1385 C CA . ASP A 1 180 ? -2.137 -12.953 1.777 1.00 90.94 180 ASP A CA 1
ATOM 1386 C C . ASP A 1 180 ? -2.148 -11.415 1.822 1.00 90.94 180 ASP A C 1
ATOM 1388 O O . ASP A 1 180 ? -1.183 -10.811 2.297 1.00 90.94 180 ASP A O 1
ATOM 1392 N N . LEU A 1 181 ? -3.237 -10.784 1.365 1.00 92.06 181 LEU A N 1
ATOM 1393 C CA . LEU A 1 181 ? -3.456 -9.343 1.481 1.00 92.06 181 LEU A CA 1
ATOM 1394 C C . LEU A 1 181 ? -3.934 -8.944 2.878 1.00 92.06 181 LEU A C 1
ATOM 1396 O O . LEU A 1 181 ? -3.531 -7.898 3.381 1.00 92.06 181 LEU A O 1
ATOM 1400 N N . VAL A 1 182 ? -4.762 -9.772 3.520 1.00 92.56 182 VAL A N 1
ATOM 1401 C CA . VAL A 1 182 ? -5.183 -9.549 4.913 1.00 92.56 182 VAL A CA 1
ATOM 1402 C C . VAL A 1 182 ? -3.968 -9.585 5.845 1.00 92.56 182 VAL A C 1
ATOM 1404 O O . VAL A 1 182 ? -3.835 -8.725 6.717 1.00 92.56 182 VAL A O 1
ATOM 1407 N N . ALA A 1 183 ? -3.040 -10.520 5.616 1.00 92.50 183 ALA A N 1
ATOM 1408 C CA . ALA A 1 183 ? -1.777 -10.596 6.346 1.00 92.50 183 ALA A CA 1
ATOM 1409 C C . ALA A 1 183 ? -0.954 -9.303 6.216 1.00 92.50 183 ALA A C 1
ATOM 1411 O O . ALA A 1 183 ? -0.402 -8.830 7.205 1.00 92.50 183 ALA A O 1
ATOM 1412 N N . ILE A 1 184 ? -0.940 -8.674 5.034 1.00 91.31 184 ILE A N 1
ATOM 1413 C CA . ILE A 1 184 ? -0.259 -7.388 4.824 1.00 91.31 184 ILE A CA 1
ATOM 1414 C C . ILE A 1 184 ? -0.852 -6.280 5.704 1.00 91.31 184 ILE A C 1
ATOM 1416 O O . ILE A 1 184 ? -0.100 -5.483 6.260 1.00 91.31 184 ILE A O 1
ATOM 1420 N N . LEU A 1 185 ? -2.177 -6.225 5.874 1.00 92.00 185 LEU A N 1
ATOM 1421 C CA . LEU A 1 185 ? -2.805 -5.224 6.746 1.00 92.00 185 LEU A CA 1
ATOM 1422 C C . LEU A 1 185 ? -2.405 -5.414 8.220 1.00 92.00 185 LEU A C 1
ATOM 1424 O O . LEU A 1 185 ? -2.171 -4.435 8.931 1.00 92.00 185 LEU A O 1
ATOM 1428 N N . GLU A 1 186 ? -2.268 -6.663 8.670 1.00 92.56 186 GLU A N 1
ATOM 1429 C CA . GLU A 1 186 ? -1.772 -6.971 10.016 1.00 92.56 186 GLU A CA 1
ATOM 1430 C C . GLU A 1 186 ? -0.285 -6.611 10.170 1.00 92.56 186 GLU A C 1
ATOM 1432 O O . GLU A 1 186 ? 0.104 -5.939 11.129 1.00 92.56 186 GLU A O 1
ATOM 1437 N N . GLU A 1 187 ? 0.546 -6.971 9.189 1.00 90.50 187 GLU A N 1
ATOM 1438 C CA . GLU A 1 187 ? 1.952 -6.561 9.137 1.00 90.50 187 GLU A CA 1
ATOM 1439 C C . GLU A 1 187 ? 2.087 -5.031 9.164 1.00 90.50 187 GLU A C 1
ATOM 1441 O O . GLU A 1 187 ? 3.002 -4.505 9.800 1.00 90.50 187 GLU A O 1
ATOM 1446 N N . ALA A 1 188 ? 1.171 -4.301 8.522 1.00 87.62 188 ALA A N 1
ATOM 1447 C CA . ALA A 1 188 ? 1.183 -2.844 8.473 1.00 87.62 188 ALA A CA 1
ATOM 1448 C C . ALA A 1 188 ? 0.895 -2.194 9.819 1.00 87.62 188 ALA A C 1
ATOM 1450 O O . ALA A 1 188 ? 1.602 -1.268 10.237 1.00 87.62 188 ALA A O 1
ATOM 1451 N N . LYS A 1 189 ? -0.095 -2.720 10.535 1.00 90.75 189 LYS A N 1
ATOM 1452 C CA . LYS A 1 189 ? -0.383 -2.345 11.920 1.00 90.75 189 LYS A CA 1
ATOM 1453 C C . LYS A 1 189 ? 0.826 -2.599 12.826 1.00 90.75 189 LYS A C 1
ATOM 1455 O O . LYS A 1 189 ? 1.205 -1.734 13.614 1.00 90.75 189 LYS A O 1
ATOM 1460 N N . GLN A 1 190 ? 1.485 -3.748 12.687 1.00 89.50 190 GLN A N 1
ATOM 1461 C CA . GLN A 1 190 ? 2.679 -4.073 13.476 1.00 89.50 190 GLN A CA 1
ATOM 1462 C C . GLN A 1 190 ? 3.888 -3.207 13.102 1.00 89.50 190 GLN A C 1
ATOM 1464 O O . GLN A 1 190 ? 4.656 -2.797 13.972 1.00 89.50 190 GLN A O 1
ATOM 1469 N N . TRP A 1 191 ? 4.081 -2.921 11.815 1.00 85.81 191 TRP A N 1
ATOM 1470 C CA . TRP A 1 191 ? 5.152 -2.054 11.328 1.00 85.81 191 TRP A CA 1
ATOM 1471 C C . TRP A 1 191 ? 5.010 -0.634 11.878 1.00 85.81 191 TRP A C 1
ATOM 1473 O O . TRP A 1 191 ? 5.946 -0.109 12.475 1.00 85.81 191 TRP A O 1
ATOM 1483 N N . THR A 1 192 ? 3.828 -0.034 11.739 1.00 84.88 192 THR A N 1
ATOM 1484 C CA . THR A 1 192 ? 3.549 1.322 12.236 1.00 84.88 192 THR A CA 1
ATOM 1485 C C . THR A 1 192 ? 3.652 1.412 13.760 1.00 84.88 192 THR A C 1
ATOM 1487 O O . THR A 1 192 ? 4.186 2.394 14.274 1.00 84.88 192 THR A O 1
ATOM 1490 N N . TRP A 1 193 ? 3.263 0.360 14.492 1.00 88.88 193 TRP A N 1
ATOM 1491 C CA . TRP A 1 193 ? 3.527 0.260 15.931 1.00 88.88 193 TRP A CA 1
ATOM 1492 C C . TRP A 1 193 ? 5.027 0.264 16.251 1.00 88.88 193 TRP A C 1
ATOM 1494 O O . TRP A 1 193 ? 5.479 1.038 17.094 1.00 88.88 193 TRP A O 1
ATOM 1504 N N . ARG A 1 194 ? 5.822 -0.542 15.535 1.00 85.38 194 ARG A N 1
ATOM 1505 C CA . ARG A 1 194 ? 7.286 -0.572 15.694 1.00 85.38 194 ARG A CA 1
ATOM 1506 C C . ARG A 1 194 ? 7.942 0.769 15.368 1.00 85.38 194 ARG A C 1
ATOM 1508 O O . ARG A 1 194 ? 8.975 1.095 15.951 1.00 85.38 194 ARG A O 1
ATOM 1515 N N . CYS A 1 195 ? 7.377 1.558 14.456 1.00 80.50 195 CYS A N 1
ATOM 1516 C CA . CYS A 1 195 ? 7.855 2.916 14.202 1.00 80.50 195 CYS A CA 1
ATOM 1517 C C . CYS A 1 195 ? 7.618 3.832 15.409 1.00 80.50 195 CYS A C 1
ATOM 1519 O O . CYS A 1 195 ? 8.542 4.536 15.826 1.00 80.50 195 CYS A O 1
ATOM 1521 N N . ILE A 1 196 ? 6.438 3.747 16.038 1.00 83.25 196 ILE A N 1
ATOM 1522 C CA . ILE A 1 196 ? 6.172 4.433 17.309 1.00 83.25 196 ILE A CA 1
ATOM 1523 C C . ILE A 1 196 ? 7.173 3.952 18.357 1.00 83.25 196 ILE A C 1
ATOM 1525 O O . ILE A 1 196 ? 7.832 4.787 18.968 1.00 83.25 196 ILE A O 1
ATOM 1529 N N . GLU A 1 197 ? 7.376 2.644 18.547 1.00 83.25 197 GLU A N 1
ATOM 1530 C CA . GLU A 1 197 ? 8.414 2.079 19.436 1.00 83.25 197 GLU A CA 1
ATOM 1531 C C . GLU A 1 197 ? 9.811 2.656 19.146 1.00 83.25 197 GLU A C 1
ATOM 1533 O O . GLU A 1 197 ? 10.544 3.018 20.067 1.00 83.25 197 GLU A O 1
ATOM 1538 N N . GLY A 1 198 ? 10.120 2.858 17.865 1.00 77.62 198 GLY A N 1
ATOM 1539 C CA . GLY A 1 198 ? 11.340 3.458 17.329 1.00 77.62 198 GLY A CA 1
ATOM 1540 C C . GLY A 1 198 ? 11.472 4.980 17.461 1.00 77.62 198 GLY A C 1
ATOM 1541 O O . GLY A 1 198 ? 12.350 5.543 16.812 1.00 77.62 198 GLY A O 1
ATOM 1542 N N . ARG A 1 199 ? 10.675 5.626 18.326 1.00 77.94 199 ARG A N 1
ATOM 1543 C CA . ARG A 1 199 ? 10.655 7.077 18.626 1.00 77.94 199 ARG A CA 1
ATOM 1544 C C . ARG A 1 199 ? 9.865 7.960 17.658 1.00 77.94 199 ARG A C 1
ATOM 1546 O O . ARG A 1 199 ? 9.961 9.181 17.763 1.00 77.94 199 ARG A O 1
ATOM 1553 N N . GLU A 1 200 ? 9.047 7.397 16.774 1.00 76.69 200 GLU A N 1
ATOM 1554 C CA . GLU A 1 200 ? 8.085 8.212 16.028 1.00 76.69 200 GLU A CA 1
ATOM 1555 C C . GLU A 1 200 ? 6.981 8.732 16.968 1.00 76.69 200 GLU A C 1
ATOM 1557 O O . GLU A 1 200 ? 6.441 7.991 17.794 1.00 76.69 200 GLU A O 1
ATOM 1562 N N . THR A 1 201 ? 6.673 10.027 16.874 1.00 79.62 201 THR A N 1
ATOM 1563 C CA . THR A 1 201 ? 5.597 10.689 17.637 1.00 79.62 201 THR A CA 1
ATOM 1564 C C . THR A 1 201 ? 4.304 10.807 16.839 1.00 79.62 201 THR A C 1
ATOM 1566 O O . THR A 1 201 ? 3.241 11.025 17.414 1.00 79.62 201 THR A O 1
ATOM 1569 N N . ASN A 1 202 ? 4.378 10.644 15.516 1.00 81.31 202 ASN A N 1
ATOM 1570 C CA . ASN A 1 202 ? 3.215 10.658 14.648 1.00 81.31 202 ASN A CA 1
ATOM 1571 C C . ASN A 1 202 ? 2.476 9.316 14.743 1.00 81.31 202 ASN A C 1
ATOM 1573 O O . ASN A 1 202 ? 2.923 8.297 14.220 1.00 81.31 202 ASN A O 1
ATOM 1577 N N . VAL A 1 203 ? 1.322 9.330 15.408 1.00 85.25 203 VAL A N 1
ATOM 1578 C CA . VAL A 1 203 ? 0.493 8.136 15.633 1.00 85.25 203 VAL A CA 1
ATOM 1579 C C . VAL A 1 203 ? -0.531 7.892 14.524 1.00 85.25 203 VAL A C 1
ATOM 1581 O O . VAL A 1 203 ? -1.124 6.813 14.488 1.00 85.25 203 VAL A O 1
ATOM 1584 N N . LYS A 1 204 ? -0.730 8.859 13.611 1.00 81.88 204 LYS A N 1
ATOM 1585 C CA . LYS A 1 204 ? -1.789 8.826 12.585 1.00 81.88 204 LYS A CA 1
ATOM 1586 C C . LYS A 1 204 ? -1.710 7.553 11.749 1.00 81.88 204 LYS A C 1
ATOM 1588 O O . LYS A 1 204 ? -2.727 6.929 11.466 1.00 81.88 204 LYS A O 1
ATOM 1593 N N . GLY A 1 205 ? -0.495 7.117 11.417 1.00 82.31 205 GLY A N 1
ATOM 1594 C CA . GLY A 1 205 ? -0.327 5.925 10.599 1.00 82.31 205 GLY A CA 1
ATOM 1595 C C . GLY A 1 205 ? -0.650 4.607 11.297 1.00 82.31 205 GLY A C 1
ATOM 1596 O O . GLY A 1 205 ? -1.215 3.711 10.674 1.00 82.31 205 GLY A O 1
ATOM 1597 N N . TYR A 1 206 ? -0.352 4.503 12.593 1.00 88.00 206 TYR A N 1
ATOM 1598 C CA . TYR A 1 206 ? -0.752 3.348 13.398 1.00 88.00 206 TYR A CA 1
ATOM 1599 C C . TYR A 1 206 ? -2.265 3.316 13.615 1.00 88.00 206 TYR A C 1
ATOM 1601 O O . TYR A 1 206 ? -2.887 2.266 13.465 1.00 88.00 206 TYR A O 1
ATOM 1609 N N . LEU A 1 207 ? -2.860 4.479 13.899 1.00 90.00 207 LEU A N 1
ATOM 1610 C CA . LEU A 1 207 ? -4.306 4.639 14.015 1.00 90.00 207 LEU A CA 1
ATOM 1611 C C . LEU A 1 207 ? -5.020 4.161 12.744 1.00 90.00 207 LEU A C 1
ATOM 1613 O O . LEU A 1 207 ? -5.896 3.301 12.818 1.00 90.00 207 LEU A O 1
ATOM 1617 N N . PHE A 1 208 ? -4.589 4.656 11.583 1.00 86.88 208 PHE A N 1
ATOM 1618 C CA . PHE A 1 208 ? -5.157 4.279 10.292 1.00 86.88 208 PHE A CA 1
ATOM 1619 C C . PHE A 1 208 ? -5.043 2.771 10.016 1.00 86.88 208 PHE A C 1
ATOM 1621 O O . PHE A 1 208 ? -6.019 2.137 9.620 1.00 86.88 208 PHE A O 1
ATOM 1628 N N . ALA A 1 209 ? -3.880 2.166 10.279 1.00 90.50 209 ALA A N 1
ATOM 1629 C CA . ALA A 1 209 ? -3.686 0.730 10.085 1.00 90.50 209 ALA A CA 1
ATOM 1630 C C . ALA A 1 209 ? -4.592 -0.122 10.999 1.00 90.50 209 ALA A C 1
ATOM 1632 O O . ALA A 1 209 ? -5.155 -1.118 10.540 1.00 90.50 209 ALA A O 1
ATOM 1633 N N . CYS A 1 210 ? -4.778 0.273 12.266 1.00 93.81 210 CYS A N 1
ATOM 1634 C CA . CYS A 1 210 ? -5.719 -0.381 13.185 1.00 93.81 210 CYS A CA 1
ATOM 1635 C C . CYS A 1 210 ? -7.162 -0.299 12.680 1.00 93.81 210 CYS A C 1
ATOM 1637 O O . CYS A 1 210 ? -7.862 -1.310 12.661 1.00 93.81 210 CYS A O 1
ATOM 1639 N N . LEU A 1 211 ? -7.577 0.890 12.244 1.00 91.88 211 LEU A N 1
ATOM 1640 C CA . LEU A 1 211 ? -8.925 1.173 11.766 1.00 91.88 211 LEU A CA 1
ATOM 1641 C C . LEU A 1 211 ? -9.278 0.343 10.527 1.00 91.88 211 LEU A C 1
ATOM 1643 O O . LEU A 1 211 ? -10.308 -0.330 10.495 1.00 91.88 211 LEU A O 1
ATOM 1647 N N . VAL A 1 212 ? -8.383 0.341 9.538 1.00 89.06 212 VAL A N 1
ATOM 1648 C CA . VAL A 1 212 ? -8.536 -0.417 8.292 1.00 89.06 212 VAL A CA 1
ATOM 1649 C C . VAL A 1 212 ? -8.548 -1.923 8.544 1.00 89.06 212 VAL A C 1
ATOM 1651 O O . VAL A 1 212 ? -9.360 -2.636 7.955 1.00 89.06 212 VAL A O 1
ATOM 1654 N N . LYS A 1 213 ? -7.674 -2.424 9.425 1.00 92.94 213 LYS A N 1
ATOM 1655 C CA . LYS A 1 213 ? -7.645 -3.849 9.773 1.00 92.94 213 LYS A CA 1
ATOM 1656 C C . LYS A 1 213 ? -8.943 -4.282 10.455 1.00 92.94 213 LYS A C 1
ATOM 1658 O O . LYS A 1 213 ? -9.517 -5.288 10.054 1.00 92.94 213 LYS A O 1
ATOM 1663 N N . ALA A 1 214 ? -9.415 -3.503 11.430 1.00 93.25 214 ALA A N 1
ATOM 1664 C CA . ALA A 1 214 ? -10.665 -3.764 12.138 1.00 93.25 214 ALA A CA 1
ATOM 1665 C C . ALA A 1 214 ? -11.876 -3.742 11.195 1.00 93.25 214 ALA A C 1
ATOM 1667 O O . ALA A 1 214 ? -12.737 -4.612 11.292 1.00 93.25 214 ALA A O 1
ATOM 1668 N N . ASN A 1 215 ? -11.903 -2.794 10.254 1.00 90.69 215 ASN A N 1
ATOM 1669 C CA . ASN A 1 215 ? -12.941 -2.700 9.233 1.00 90.69 215 ASN A CA 1
ATOM 1670 C C . ASN A 1 215 ? -12.987 -3.963 8.354 1.00 90.69 215 ASN A C 1
ATOM 1672 O O . ASN A 1 215 ? -14.032 -4.595 8.233 1.00 90.69 215 ASN A O 1
ATOM 1676 N N . VAL A 1 216 ? -11.840 -4.375 7.799 1.00 90.12 216 VAL A N 1
ATOM 1677 C CA . VAL A 1 216 ? -11.754 -5.571 6.945 1.00 90.12 216 VAL A CA 1
ATOM 1678 C C . VAL A 1 216 ? -12.102 -6.845 7.720 1.00 90.12 216 VAL A C 1
ATOM 1680 O O . VAL A 1 216 ? -12.809 -7.692 7.186 1.00 90.12 216 VAL A O 1
ATOM 1683 N N . ASP A 1 217 ? -11.652 -6.992 8.970 1.00 91.56 217 ASP A N 1
ATOM 1684 C CA . ASP A 1 217 ? -12.013 -8.148 9.803 1.00 91.56 217 ASP A CA 1
ATOM 1685 C C . ASP A 1 217 ? -13.519 -8.203 10.086 1.00 91.56 217 ASP A C 1
ATOM 1687 O O . ASP A 1 217 ? -14.134 -9.251 9.912 1.00 91.56 217 ASP A O 1
ATOM 1691 N N . ALA A 1 218 ? -14.129 -7.069 10.441 1.00 90.31 218 ALA A N 1
ATOM 1692 C CA . ALA A 1 218 ? -15.565 -6.977 10.683 1.00 90.31 218 ALA A CA 1
ATOM 1693 C C . ALA A 1 218 ? -16.388 -7.363 9.440 1.00 90.31 218 ALA A C 1
ATOM 1695 O O . ALA A 1 218 ? -17.358 -8.110 9.551 1.00 90.31 218 ALA A O 1
ATOM 1696 N N . MET A 1 219 ? -15.972 -6.915 8.249 1.00 84.69 219 MET A N 1
ATOM 1697 C CA . MET A 1 219 ? -16.638 -7.296 6.998 1.00 84.69 219 MET A CA 1
ATOM 1698 C C . MET A 1 219 ? -16.486 -8.791 6.691 1.00 84.69 219 MET A C 1
ATOM 1700 O O . MET A 1 219 ? -17.437 -9.419 6.235 1.00 84.69 219 MET A O 1
ATOM 1704 N N . ARG A 1 220 ? -15.322 -9.390 6.977 1.00 86.62 220 ARG A N 1
ATOM 1705 C CA . ARG A 1 220 ? -15.100 -10.842 6.817 1.00 86.62 220 ARG A CA 1
ATOM 1706 C C . ARG A 1 220 ? -15.950 -11.679 7.769 1.00 86.62 220 ARG A C 1
ATOM 1708 O O . ARG A 1 220 ? -16.317 -12.799 7.433 1.00 86.62 220 ARG A O 1
ATOM 1715 N N . GLU A 1 221 ? -16.253 -11.142 8.945 1.00 89.19 221 GLU A N 1
ATOM 1716 C CA . GLU A 1 221 ? -17.170 -11.747 9.913 1.00 89.19 221 GLU A CA 1
ATOM 1717 C C . GLU A 1 221 ? -18.650 -11.584 9.517 1.00 89.19 221 GLU A C 1
ATOM 1719 O O . GLU A 1 221 ? -19.522 -12.125 10.193 1.00 89.19 221 GLU A O 1
ATOM 1724 N N . GLY A 1 222 ? -18.946 -10.871 8.423 1.00 86.94 222 GLY A N 1
ATOM 1725 C CA . GLY A 1 222 ? -20.310 -10.635 7.953 1.00 86.94 222 GLY A CA 1
ATOM 1726 C C . GLY A 1 222 ? -21.090 -9.646 8.818 1.00 86.94 222 GLY A C 1
ATOM 1727 O O . GLY A 1 222 ? -22.319 -9.706 8.847 1.00 86.94 222 GLY A O 1
ATOM 1728 N N . LEU A 1 223 ? -20.394 -8.766 9.545 1.00 89.50 223 LEU A N 1
ATOM 1729 C CA . LEU A 1 223 ? -21.044 -7.746 10.361 1.00 89.50 223 LEU A CA 1
ATOM 1730 C C . LEU A 1 223 ? -21.758 -6.702 9.503 1.00 89.50 223 LEU A C 1
ATOM 1732 O O . LEU A 1 223 ? -21.329 -6.373 8.394 1.00 89.50 223 LEU A O 1
ATOM 1736 N N . THR A 1 224 ? -22.838 -6.149 10.051 1.00 88.38 224 THR A N 1
ATOM 1737 C CA . THR A 1 224 ? -23.569 -5.047 9.423 1.00 88.38 224 THR A CA 1
ATOM 1738 C C . THR A 1 224 ? -22.739 -3.767 9.438 1.00 88.38 224 THR A C 1
ATOM 1740 O O . THR A 1 224 ? -21.864 -3.585 10.283 1.00 88.38 224 THR A O 1
ATOM 1743 N N . GLU A 1 225 ? -23.022 -2.841 8.525 1.00 84.88 225 GLU A N 1
ATOM 1744 C CA . GLU A 1 225 ? -22.283 -1.580 8.421 1.00 84.88 225 GLU A CA 1
ATOM 1745 C C . GLU A 1 225 ? -22.202 -0.789 9.750 1.00 84.88 225 GLU A C 1
ATOM 1747 O O . GLU A 1 225 ? -21.094 -0.400 10.127 1.00 84.88 225 GLU A O 1
ATOM 1752 N N . PRO A 1 226 ? -23.280 -0.640 10.553 1.00 87.94 226 PRO A N 1
ATOM 1753 C CA . PRO A 1 226 ? -23.179 0.008 11.864 1.00 87.94 226 PRO A CA 1
ATOM 1754 C C . PRO A 1 226 ? -22.251 -0.726 12.845 1.00 87.94 226 PRO A C 1
ATOM 1756 O O . PRO A 1 226 ? -21.555 -0.095 13.643 1.00 87.94 226 PRO A O 1
ATOM 1759 N N . GLU A 1 227 ? -22.219 -2.059 12.801 1.00 91.56 227 GLU A N 1
ATOM 1760 C CA . GLU A 1 227 ? -21.341 -2.875 13.646 1.00 91.56 227 GLU A CA 1
ATOM 1761 C C . GLU A 1 227 ? -19.879 -2.791 13.191 1.00 91.56 227 GLU A C 1
ATOM 1763 O O . GLU A 1 227 ? -18.977 -2.729 14.031 1.00 91.56 227 GLU A O 1
ATOM 1768 N N . VAL A 1 228 ? -19.643 -2.729 11.876 1.00 87.88 228 VAL A N 1
ATOM 1769 C CA . VAL A 1 228 ? -18.327 -2.469 11.281 1.00 87.88 228 VAL A CA 1
ATOM 1770 C C . VAL A 1 228 ? -17.807 -1.107 11.744 1.00 87.88 228 VAL A C 1
ATOM 1772 O O . VAL A 1 228 ? -16.692 -1.033 12.262 1.00 87.88 228 VAL A O 1
ATOM 1775 N N . VAL A 1 229 ? -18.619 -0.048 11.637 1.00 87.75 229 VAL A N 1
ATOM 1776 C CA . VAL A 1 229 ? -18.269 1.307 12.102 1.00 87.75 229 VAL A CA 1
ATOM 1777 C C . VAL A 1 229 ? -17.954 1.301 13.596 1.00 87.75 229 VAL A C 1
ATOM 1779 O O . VAL A 1 229 ? -16.908 1.806 14.008 1.00 87.75 229 VAL A O 1
ATOM 1782 N N . LYS A 1 230 ? -18.803 0.668 14.413 1.00 89.19 230 LYS A N 1
ATOM 1783 C CA . LYS A 1 230 ? -18.576 0.550 15.858 1.00 89.19 230 LYS A CA 1
ATOM 1784 C C . LYS A 1 230 ? -17.239 -0.126 16.173 1.00 89.19 230 LYS A C 1
ATOM 1786 O O . LYS A 1 230 ? -16.461 0.403 16.963 1.00 89.19 230 LYS A O 1
ATOM 1791 N N . ARG A 1 231 ? -16.937 -1.261 15.535 1.00 91.00 231 ARG A N 1
ATOM 1792 C CA . ARG A 1 231 ? -15.672 -1.983 15.745 1.00 91.00 231 ARG A CA 1
ATOM 1793 C C . ARG A 1 231 ? -14.458 -1.170 15.305 1.00 91.00 231 ARG A C 1
ATOM 1795 O O . ARG A 1 231 ? -13.415 -1.193 15.958 1.00 91.00 231 ARG A O 1
ATOM 1802 N N . SER A 1 232 ? -14.597 -0.448 14.203 1.00 87.94 232 SER A N 1
ATOM 1803 C CA . SER A 1 232 ? -13.600 0.492 13.709 1.00 87.94 232 SER A CA 1
ATOM 1804 C C . SER A 1 232 ? -13.308 1.607 14.727 1.00 87.94 232 SER A C 1
ATOM 1806 O O . SER A 1 232 ? -12.136 1.881 14.997 1.00 87.94 232 SER A O 1
ATOM 1808 N N . LEU A 1 233 ? -14.337 2.186 15.354 1.00 87.12 233 LEU A N 1
ATOM 1809 C CA . LEU A 1 233 ? -14.190 3.196 16.410 1.00 87.12 233 LEU A CA 1
ATOM 1810 C C . LEU A 1 233 ? -13.526 2.629 17.674 1.00 87.12 233 LEU A C 1
ATOM 1812 O O . LEU A 1 233 ? -12.574 3.222 18.178 1.00 87.12 233 LEU A O 1
ATOM 1816 N N . GLU A 1 234 ? -13.946 1.450 18.140 1.00 93.62 234 GLU A N 1
ATOM 1817 C CA . GLU A 1 234 ? -13.323 0.771 19.290 1.00 93.62 234 GLU A CA 1
ATOM 1818 C C . GLU A 1 234 ? -11.821 0.519 19.049 1.00 93.62 234 GLU A C 1
ATOM 1820 O O . GLU A 1 234 ? -10.981 0.757 19.923 1.00 93.62 234 GLU A O 1
ATOM 1825 N N . ALA A 1 235 ? -11.454 0.096 17.834 1.00 93.81 235 ALA A N 1
ATOM 1826 C CA . ALA A 1 235 ? -10.058 -0.089 17.447 1.00 93.81 235 ALA A CA 1
ATOM 1827 C C . ALA A 1 235 ? -9.274 1.235 17.409 1.00 93.81 235 ALA A C 1
ATOM 1829 O O . ALA A 1 235 ? -8.092 1.259 17.770 1.00 93.81 235 ALA A O 1
ATOM 1830 N N . ALA A 1 236 ? -9.912 2.330 16.986 1.00 89.50 236 ALA A N 1
ATOM 1831 C CA . ALA A 1 236 ? -9.316 3.661 16.967 1.00 89.50 236 ALA A CA 1
ATOM 1832 C C . ALA A 1 236 ? -9.041 4.188 18.385 1.00 89.50 236 ALA A C 1
ATOM 1834 O O . ALA A 1 236 ? -7.922 4.626 18.675 1.00 89.50 236 ALA A O 1
ATOM 1835 N N . GLU A 1 237 ? -10.021 4.087 19.284 1.00 93.19 237 GLU A N 1
ATOM 1836 C CA . GLU A 1 237 ? -9.884 4.481 20.689 1.00 93.19 237 GLU A CA 1
ATOM 1837 C C . GLU A 1 237 ? -8.751 3.715 21.379 1.00 93.19 237 GLU A C 1
ATOM 1839 O O . GLU A 1 237 ? -7.887 4.314 22.029 1.00 93.19 237 GLU A O 1
ATOM 1844 N N . GLU A 1 238 ? -8.701 2.397 21.180 1.00 96.31 238 GLU A N 1
ATOM 1845 C CA . GLU A 1 238 ? -7.649 1.544 21.726 1.00 96.31 238 GLU A CA 1
ATOM 1846 C C . GLU A 1 238 ? -6.267 1.909 21.161 1.00 96.31 238 GLU A C 1
ATOM 1848 O O . GLU A 1 238 ? -5.287 2.005 21.911 1.00 96.31 238 GLU A O 1
ATOM 1853 N N . ALA A 1 239 ? -6.172 2.183 19.856 1.00 92.81 239 ALA A N 1
ATOM 1854 C CA . ALA A 1 239 ? -4.925 2.601 19.223 1.00 92.81 239 ALA A CA 1
ATOM 1855 C C . ALA A 1 239 ? -4.409 3.933 19.795 1.00 92.81 239 ALA A C 1
ATOM 1857 O O . ALA A 1 239 ? -3.227 4.028 20.151 1.00 92.81 239 ALA A O 1
ATOM 1858 N N . ILE A 1 240 ? -5.287 4.933 19.938 1.00 91.94 240 ILE A N 1
ATOM 1859 C CA . ILE A 1 240 ? -4.958 6.241 20.525 1.00 91.94 240 ILE A CA 1
ATOM 1860 C C . ILE A 1 240 ? -4.536 6.076 21.981 1.00 91.94 240 ILE A C 1
ATOM 1862 O O . ILE A 1 240 ? -3.500 6.611 22.387 1.00 91.94 240 ILE A O 1
ATOM 1866 N N . ARG A 1 241 ? -5.303 5.317 22.772 1.00 96.00 241 ARG A N 1
ATOM 1867 C CA . ARG A 1 241 ? -5.004 5.053 24.182 1.00 96.00 241 ARG A CA 1
ATOM 1868 C C . ARG A 1 241 ? -3.612 4.444 24.327 1.00 96.00 241 ARG A C 1
ATOM 1870 O O . ARG A 1 241 ? -2.791 4.982 25.070 1.00 96.00 241 ARG A O 1
ATOM 1877 N N . LYS A 1 242 ? -3.325 3.372 23.584 1.00 95.44 242 LYS A N 1
ATOM 1878 C CA . LYS A 1 242 ? -2.043 2.662 23.631 1.00 95.44 242 LYS A CA 1
ATOM 1879 C C . LYS A 1 242 ? -0.873 3.560 23.219 1.00 95.44 242 LYS A C 1
ATOM 1881 O O . LYS A 1 242 ? 0.144 3.600 23.913 1.00 95.44 242 LYS A O 1
ATOM 1886 N N . ALA A 1 243 ? -1.016 4.307 22.123 1.00 91.06 243 ALA A N 1
ATOM 1887 C CA . ALA A 1 243 ? 0.033 5.205 21.648 1.00 91.06 243 ALA A CA 1
ATOM 1888 C C . ALA A 1 243 ? 0.290 6.358 22.632 1.00 91.06 243 ALA A C 1
ATOM 1890 O O . ALA A 1 243 ? 1.441 6.690 22.919 1.00 91.06 243 ALA A O 1
ATOM 1891 N N . ARG A 1 244 ? -0.772 6.924 23.216 1.00 92.12 244 ARG A N 1
ATOM 1892 C CA . ARG A 1 244 ? -0.679 7.989 24.219 1.00 92.12 244 ARG A CA 1
ATOM 1893 C C . ARG A 1 244 ? 0.074 7.543 25.467 1.00 92.12 244 ARG A C 1
ATOM 1895 O O . ARG A 1 244 ? 0.892 8.316 25.957 1.00 92.12 244 ARG A O 1
ATOM 1902 N N . GLU A 1 245 ? -0.182 6.341 25.981 1.00 94.69 245 GLU A N 1
ATOM 1903 C CA . GLU A 1 245 ? 0.532 5.838 27.164 1.00 94.69 245 GLU A CA 1
ATOM 1904 C C . GLU A 1 245 ? 2.039 5.721 26.904 1.00 94.69 245 GLU A C 1
ATOM 1906 O O . GLU A 1 245 ? 2.832 6.264 27.673 1.00 94.69 245 GLU A O 1
ATOM 1911 N N . VAL A 1 246 ? 2.439 5.146 25.764 1.00 91.81 246 VAL A N 1
ATOM 1912 C CA . VAL A 1 246 ? 3.858 5.036 25.381 1.00 91.81 246 VAL A CA 1
ATOM 1913 C C . VAL A 1 246 ? 4.514 6.410 25.205 1.00 91.81 246 VAL A C 1
ATOM 1915 O O . VAL A 1 246 ? 5.643 6.630 25.650 1.00 91.81 246 VAL A O 1
ATOM 1918 N N . LEU A 1 247 ? 3.827 7.363 24.570 1.00 89.94 247 LEU A N 1
ATOM 1919 C CA . LEU A 1 247 ? 4.362 8.715 24.387 1.00 89.94 247 LEU A CA 1
ATOM 1920 C C . LEU A 1 247 ? 4.464 9.483 25.714 1.00 89.94 247 LEU A C 1
ATOM 1922 O O . LEU A 1 247 ? 5.458 10.176 25.938 1.00 89.94 247 LEU A O 1
ATOM 1926 N N . LYS A 1 248 ? 3.494 9.323 26.622 1.00 92.69 248 LYS A N 1
ATOM 1927 C CA . LYS A 1 248 ? 3.540 9.910 27.971 1.00 92.69 248 LYS A CA 1
ATOM 1928 C C . LYS A 1 248 ? 4.674 9.332 28.808 1.00 92.69 248 LYS A C 1
ATOM 1930 O O . LYS A 1 248 ? 5.365 10.088 29.485 1.00 92.69 248 LYS A O 1
ATOM 1935 N N . GLU A 1 249 ? 4.873 8.018 28.772 1.00 92.06 249 GLU A N 1
ATOM 1936 C CA . GLU A 1 249 ? 5.969 7.356 29.483 1.00 92.06 249 GLU A CA 1
ATOM 1937 C C . GLU A 1 249 ? 7.330 7.892 29.023 1.00 92.06 249 GLU A C 1
ATOM 1939 O O . GLU A 1 249 ? 8.175 8.247 29.845 1.00 92.06 249 GLU A O 1
ATOM 1944 N N . ARG A 1 250 ? 7.511 8.068 27.712 1.00 88.62 250 ARG A N 1
ATOM 1945 C CA . ARG A 1 250 ? 8.730 8.671 27.156 1.00 88.62 250 ARG A CA 1
ATOM 1946 C C . ARG A 1 250 ? 8.918 10.119 27.557 1.00 88.62 250 ARG A C 1
ATOM 1948 O O . ARG A 1 250 ? 10.034 10.505 27.887 1.00 88.62 250 ARG A O 1
ATOM 1955 N N . LEU A 1 251 ? 7.848 10.913 27.527 1.00 89.81 251 LEU A N 1
ATOM 1956 C CA . LEU A 1 251 ? 7.910 12.303 27.961 1.00 89.81 251 LEU A CA 1
ATOM 1957 C C . LEU A 1 251 ? 8.365 12.385 29.425 1.00 89.81 251 LEU A C 1
ATOM 1959 O O . LEU A 1 251 ? 9.279 13.144 29.725 1.00 89.81 251 LEU A O 1
ATOM 1963 N N . ARG A 1 252 ? 7.808 11.541 30.306 1.00 92.25 252 ARG A N 1
ATOM 1964 C CA . ARG A 1 252 ? 8.230 11.439 31.715 1.00 92.25 252 ARG A CA 1
ATOM 1965 C C . ARG A 1 252 ? 9.698 11.034 31.858 1.00 92.25 252 ARG A C 1
ATOM 1967 O O . ARG A 1 252 ? 10.410 11.588 32.689 1.00 92.25 252 ARG A O 1
ATOM 1974 N N . ALA A 1 253 ? 10.165 10.081 31.052 1.00 88.38 253 ALA A N 1
ATOM 1975 C CA . ALA A 1 253 ? 11.565 9.661 31.064 1.00 88.38 253 ALA A CA 1
ATOM 1976 C C . ALA A 1 253 ? 12.517 10.800 30.655 1.00 88.38 253 ALA A C 1
ATOM 1978 O O . ALA A 1 253 ? 13.575 10.948 31.260 1.00 88.38 253 ALA A O 1
ATOM 1979 N N . LEU A 1 254 ? 12.128 11.627 29.677 1.00 85.06 254 LEU A N 1
ATOM 1980 C CA . LEU A 1 254 ? 12.894 12.809 29.266 1.00 85.06 254 LEU A CA 1
ATOM 1981 C C . LEU A 1 254 ? 12.906 13.899 30.345 1.00 85.06 254 LEU A C 1
ATOM 1983 O O . LEU A 1 254 ? 13.945 14.509 30.564 1.00 85.06 254 LEU A O 1
ATOM 1987 N N . THR A 1 255 ? 11.788 14.129 31.040 1.00 82.56 255 THR A N 1
ATOM 1988 C CA . THR A 1 255 ? 11.713 15.143 32.109 1.00 82.56 255 THR A CA 1
ATOM 1989 C C . THR A 1 255 ? 12.449 14.737 33.385 1.00 82.56 255 THR A C 1
ATOM 1991 O O . THR A 1 255 ? 12.849 15.605 34.151 1.00 82.56 255 THR A O 1
ATOM 1994 N N . ASN A 1 256 ? 12.632 13.433 33.620 1.00 80.69 256 ASN A N 1
ATOM 1995 C CA . ASN A 1 256 ? 13.338 12.905 34.792 1.00 80.69 256 ASN A CA 1
ATOM 1996 C C . ASN A 1 256 ? 14.860 12.783 34.580 1.00 80.69 256 ASN A C 1
ATOM 1998 O O . ASN A 1 256 ? 15.577 12.437 35.518 1.00 80.69 256 ASN A O 1
ATOM 2002 N N . MET A 1 257 ? 15.367 13.044 33.369 1.00 66.00 257 MET A N 1
ATOM 2003 C CA . MET A 1 257 ? 16.801 13.209 33.138 1.00 66.00 257 MET A CA 1
ATOM 2004 C C . MET A 1 257 ? 17.222 14.611 33.604 1.00 66.00 257 MET A C 1
ATOM 2006 O O . MET A 1 257 ? 16.934 15.600 32.934 1.00 66.00 257 MET A O 1
ATOM 2010 N N . GLU A 1 258 ? 17.904 14.708 34.752 1.00 51.88 258 GLU A N 1
ATOM 2011 C CA . GLU A 1 258 ? 18.588 15.945 35.161 1.00 51.88 258 GLU A CA 1
ATOM 2012 C C . GLU A 1 258 ? 19.603 16.397 34.091 1.00 51.88 258 GLU A C 1
ATOM 2014 O O . GLU A 1 258 ? 20.178 15.552 33.392 1.00 51.88 258 GLU A O 1
ATOM 2019 N N . PRO A 1 259 ? 19.869 17.714 33.955 1.00 48.50 259 PRO A N 1
ATOM 2020 C CA . PRO A 1 259 ? 20.826 18.230 32.986 1.00 48.50 259 PRO A CA 1
ATOM 2021 C C . PRO A 1 259 ? 22.247 17.808 33.377 1.00 48.50 259 PRO A C 1
ATOM 2023 O O . PRO A 1 259 ? 22.949 18.487 34.125 1.00 48.50 259 PRO A O 1
ATOM 2026 N N . SER A 1 260 ? 22.695 16.673 32.849 1.00 40.66 260 SER A N 1
ATOM 2027 C CA . SER A 1 260 ? 24.103 16.304 32.871 1.00 40.66 260 SER A CA 1
ATOM 2028 C C . SER A 1 260 ? 24.876 17.270 31.969 1.00 40.66 260 SER A C 1
ATOM 2030 O O . SER A 1 260 ? 24.654 17.341 30.762 1.00 40.66 260 SER A O 1
ATOM 2032 N N . CYS A 1 261 ? 25.723 18.061 32.625 1.00 37.72 261 CYS A N 1
ATOM 2033 C CA . CYS A 1 261 ? 26.709 19.013 32.122 1.00 37.72 261 CYS A CA 1
ATOM 2034 C C . CYS A 1 261 ? 27.129 18.841 30.647 1.00 37.72 261 CYS A C 1
ATOM 2036 O O . CYS A 1 261 ? 27.748 17.849 30.266 1.00 37.72 261 CYS A O 1
ATOM 2038 N N . GLY A 1 262 ? 26.870 19.882 29.852 1.00 34.41 262 GLY A N 1
ATOM 2039 C CA . GLY A 1 262 ? 27.378 20.027 28.491 1.00 34.41 262 GLY A CA 1
ATOM 2040 C C . GLY A 1 262 ? 26.476 20.908 27.641 1.00 34.41 262 GLY A C 1
ATOM 2041 O O . GLY A 1 262 ? 25.855 20.427 26.700 1.00 34.41 262 GLY A O 1
ATOM 2042 N N . ALA A 1 263 ? 26.373 22.194 27.984 1.00 34.44 263 ALA A N 1
ATOM 2043 C CA . ALA A 1 263 ? 25.694 23.181 27.155 1.00 34.44 263 ALA A CA 1
ATOM 2044 C C . ALA A 1 263 ? 26.373 23.263 25.774 1.00 34.44 263 ALA A C 1
ATOM 2046 O O . ALA A 1 263 ? 27.373 23.957 25.601 1.00 34.44 263 ALA A O 1
ATOM 2047 N N . ALA A 1 264 ? 25.831 22.549 24.789 1.00 30.89 264 ALA A N 1
ATOM 2048 C CA . ALA A 1 264 ? 26.033 22.863 23.386 1.00 30.89 264 ALA A CA 1
ATOM 2049 C C . ALA A 1 264 ? 24.976 23.901 23.010 1.00 30.89 264 ALA A C 1
ATOM 2051 O O . ALA A 1 264 ? 23.784 23.610 22.926 1.00 30.89 264 ALA A O 1
ATOM 2052 N N . THR A 1 265 ? 25.436 25.137 22.864 1.00 30.31 265 THR A N 1
ATOM 2053 C CA . THR A 1 265 ? 24.677 26.314 22.462 1.00 30.31 265 THR A CA 1
ATOM 2054 C C . THR A 1 265 ? 23.877 26.031 21.188 1.00 30.31 265 THR A C 1
ATOM 2056 O O . THR A 1 265 ? 24.416 26.070 20.084 1.00 30.31 265 THR A O 1
ATOM 2059 N N . VAL A 1 266 ? 22.575 25.771 21.326 1.00 30.66 266 VAL A N 1
ATOM 2060 C CA . VAL A 1 266 ? 21.625 25.941 20.225 1.00 30.66 266 VAL A CA 1
ATOM 2061 C C . VAL A 1 266 ? 21.405 27.443 20.105 1.00 30.66 266 VAL A C 1
ATOM 2063 O O . VAL A 1 266 ? 20.615 28.035 20.837 1.00 30.66 266 VAL A O 1
ATOM 2066 N N . LEU A 1 267 ? 22.171 28.080 19.219 1.00 30.39 267 LEU A N 1
ATOM 2067 C CA . LEU A 1 267 ? 21.826 29.406 18.728 1.00 30.39 267 LEU A CA 1
ATOM 2068 C C . LEU A 1 267 ? 20.522 29.268 17.946 1.00 30.39 267 LEU A C 1
ATOM 2070 O O . LEU A 1 267 ? 20.503 28.800 16.808 1.00 30.39 267 LEU A O 1
ATOM 2074 N N . GLY A 1 268 ? 19.426 29.647 18.596 1.00 27.62 268 GLY A N 1
ATOM 2075 C CA . GLY A 1 268 ? 18.186 29.947 17.913 1.00 27.62 268 GLY A CA 1
ATOM 2076 C C . GLY A 1 268 ? 18.386 31.162 17.017 1.00 27.62 268 GLY A C 1
ATOM 2077 O O . GLY A 1 268 ? 18.845 32.205 17.477 1.00 27.62 268 GLY A O 1
ATOM 2078 N N . ASN A 1 269 ? 17.975 31.039 15.760 1.00 29.27 269 ASN A N 1
ATOM 2079 C CA . ASN A 1 269 ? 17.469 32.185 15.025 1.00 29.27 269 ASN A CA 1
ATOM 2080 C C . ASN A 1 269 ? 15.940 32.114 15.053 1.00 29.27 269 ASN A C 1
ATOM 2082 O O . ASN A 1 269 ? 15.323 31.328 14.349 1.00 29.27 269 ASN A O 1
ATOM 2086 N N . GLN A 1 270 ? 15.403 32.913 15.976 1.00 31.86 270 GLN A N 1
ATOM 2087 C CA . GLN A 1 270 ? 14.261 33.812 15.815 1.00 31.86 270 GLN A CA 1
ATOM 2088 C C . GLN A 1 270 ? 12.961 33.237 15.224 1.00 31.86 270 GLN A C 1
ATOM 2090 O O . GLN A 1 270 ? 12.765 33.206 14.019 1.00 31.86 270 GLN A O 1
ATOM 2095 N N . GLY A 1 271 ? 12.019 32.964 16.132 1.00 35.50 271 GLY A N 1
ATOM 2096 C CA . GLY A 1 271 ? 10.771 33.730 16.152 1.00 35.50 271 GLY A CA 1
ATOM 2097 C C . GLY A 1 271 ? 9.724 33.407 15.093 1.00 35.50 271 GLY A C 1
ATOM 2098 O O . GLY A 1 271 ? 9.270 34.319 14.420 1.00 35.50 271 GLY A O 1
ATOM 2099 N N . GLU A 1 272 ? 9.256 32.164 15.042 1.00 26.12 272 GLU A N 1
ATOM 2100 C CA . GLU A 1 272 ? 7.900 31.868 14.572 1.00 26.12 272 GLU A CA 1
ATOM 2101 C C . GLU A 1 272 ? 7.205 30.982 15.606 1.00 26.12 272 GLU A C 1
ATOM 2103 O O . GLU A 1 272 ? 7.617 29.854 15.884 1.00 26.12 272 GLU A O 1
ATOM 2108 N N . THR A 1 273 ? 6.155 31.518 16.223 1.00 25.45 273 THR A N 1
ATOM 2109 C CA . THR A 1 273 ? 5.152 30.712 16.913 1.00 25.45 273 THR A CA 1
ATOM 2110 C C . THR A 1 273 ? 4.395 29.938 15.843 1.00 25.45 273 THR A C 1
ATOM 2112 O O . THR A 1 273 ? 3.474 30.472 15.232 1.00 25.45 273 THR A O 1
ATOM 2115 N N . VAL A 1 274 ? 4.812 28.701 15.576 1.00 28.14 274 VAL A N 1
ATOM 2116 C CA . VAL A 1 274 ? 3.996 27.768 14.796 1.00 28.14 274 VAL A CA 1
ATOM 2117 C C . VAL A 1 274 ? 2.821 27.381 15.681 1.00 28.14 274 VAL A C 1
ATOM 2119 O O . VAL A 1 274 ? 3.002 26.739 16.717 1.00 28.14 274 VAL A O 1
ATOM 2122 N N . ASP A 1 275 ? 1.639 27.849 15.298 1.00 23.95 275 ASP A N 1
ATOM 2123 C CA . ASP A 1 275 ? 0.387 27.590 15.990 1.00 23.95 275 ASP A CA 1
ATOM 2124 C C . ASP A 1 275 ? 0.085 26.084 15.924 1.00 23.95 275 ASP A C 1
ATOM 2126 O O . ASP A 1 275 ? -0.199 25.519 14.867 1.00 23.95 275 ASP A O 1
ATOM 2130 N N . ILE A 1 276 ? 0.241 25.391 17.053 1.00 32.78 276 ILE A N 1
ATOM 2131 C CA . ILE A 1 276 ? -0.106 23.975 17.195 1.00 32.78 276 ILE A CA 1
ATOM 2132 C C . ILE A 1 276 ? -1.585 23.935 17.554 1.00 32.78 276 ILE A C 1
ATOM 2134 O O . ILE A 1 276 ? -1.895 23.748 18.723 1.00 32.78 276 ILE A O 1
ATOM 2138 N N . CYS A 1 277 ? -2.475 24.160 16.588 1.00 32.91 277 CYS A N 1
ATOM 2139 C CA . CYS A 1 277 ? -3.898 23.803 16.631 1.00 32.91 277 CYS A CA 1
ATOM 2140 C C . CYS A 1 277 ? -4.558 24.169 15.290 1.00 32.91 277 CYS A C 1
ATOM 2142 O O . CYS A 1 277 ? -5.157 25.228 15.170 1.00 32.91 277 CYS A O 1
ATOM 2144 N N . ASP A 1 278 ? -4.522 23.264 14.312 1.00 32.88 278 ASP A N 1
ATOM 2145 C CA . ASP A 1 278 ? -5.562 23.223 13.268 1.00 32.88 278 ASP A CA 1
ATOM 2146 C C . ASP A 1 278 ? -6.194 21.824 13.223 1.00 32.88 278 ASP A C 1
ATOM 2148 O O . ASP A 1 278 ? -6.271 21.132 12.213 1.00 32.88 278 ASP A O 1
ATOM 2152 N N . GLY A 1 279 ? -6.544 21.342 14.419 1.00 34.81 279 GLY A N 1
ATOM 2153 C CA . GLY A 1 279 ? -7.040 19.990 14.659 1.00 34.81 279 GLY A CA 1
ATOM 2154 C C . GLY A 1 279 ? -8.523 19.794 14.360 1.00 34.81 279 GLY A C 1
ATOM 2155 O O . GLY A 1 279 ? -9.020 18.720 14.670 1.00 34.81 279 GLY A O 1
ATOM 2156 N N . ASN A 1 280 ? -9.228 20.786 13.808 1.00 33.59 280 ASN A N 1
ATOM 2157 C CA . ASN A 1 280 ? -10.652 20.653 13.479 1.00 33.59 280 ASN A CA 1
ATOM 2158 C C . ASN A 1 280 ? -10.883 20.228 12.021 1.00 33.59 280 ASN A C 1
ATOM 2160 O O . ASN A 1 280 ? -11.826 19.492 11.759 1.00 33.59 280 ASN A O 1
ATOM 2164 N N . ASN A 1 281 ? -9.979 20.576 11.105 1.00 35.28 281 ASN A N 1
ATOM 2165 C CA . ASN A 1 281 ? -10.191 20.358 9.671 1.00 35.28 281 ASN A CA 1
ATOM 2166 C C . ASN A 1 281 ? -9.761 18.934 9.260 1.00 35.28 281 ASN A C 1
ATOM 2168 O O . ASN A 1 281 ? -10.351 18.317 8.381 1.00 35.28 281 ASN A O 1
ATOM 2172 N N . GLU A 1 282 ? -8.778 18.347 9.957 1.00 36.56 282 GLU A N 1
ATOM 2173 C CA . GLU A 1 282 ? -8.249 17.010 9.637 1.00 36.56 282 GLU A CA 1
ATOM 2174 C C . GLU A 1 282 ? -9.225 15.856 9.951 1.00 36.56 282 GLU A C 1
ATOM 2176 O O . GLU A 1 282 ? -9.147 14.797 9.324 1.00 36.56 282 GLU A O 1
ATOM 2181 N N . TRP A 1 283 ? -10.127 16.025 10.927 1.00 34.38 283 TRP A N 1
ATOM 2182 C CA . TRP A 1 283 ? -11.119 14.997 11.278 1.00 34.38 283 TRP A CA 1
ATOM 2183 C C . TRP A 1 283 ? -12.272 14.950 10.281 1.00 34.38 283 TRP A C 1
ATOM 2185 O O . TRP A 1 283 ? -12.677 13.855 9.896 1.00 34.38 283 TRP A O 1
ATOM 2195 N N . GLU A 1 284 ? -12.742 16.110 9.822 1.00 33.81 284 GLU A N 1
ATOM 2196 C CA . GLU A 1 284 ? -13.724 16.209 8.738 1.00 33.81 284 GLU A CA 1
ATOM 2197 C C . GLU A 1 284 ? -13.128 15.668 7.427 1.00 33.81 284 GLU A C 1
ATOM 2199 O O . GLU A 1 284 ? -13.770 14.873 6.755 1.00 33.81 284 GLU A O 1
ATOM 2204 N N . GLN A 1 285 ? -11.846 15.925 7.144 1.00 37.09 285 GLN A N 1
ATOM 2205 C CA . GLN A 1 285 ? -11.143 15.397 5.961 1.00 37.09 285 GLN A CA 1
ATOM 2206 C C . GLN A 1 285 ? -10.922 13.870 5.984 1.00 37.09 285 GLN A C 1
ATOM 2208 O O . GLN A 1 285 ? -10.973 13.204 4.942 1.00 37.09 285 GLN A O 1
ATOM 2213 N N . LEU A 1 286 ? -10.661 13.279 7.157 1.00 36.47 286 LEU A N 1
ATOM 2214 C CA . LEU A 1 286 ? -10.618 11.820 7.313 1.00 36.47 286 LEU A CA 1
ATOM 2215 C C . LEU A 1 286 ? -12.016 11.214 7.176 1.00 36.47 286 LEU A C 1
ATOM 2217 O O . LEU A 1 286 ? -12.143 10.169 6.541 1.00 36.47 286 LEU A O 1
ATOM 2221 N N . GLN A 1 287 ? -13.041 11.873 7.720 1.00 36.16 287 GLN A N 1
ATOM 2222 C CA . GLN A 1 287 ? -14.437 11.469 7.586 1.00 36.16 287 GLN A CA 1
ATOM 2223 C C . GLN A 1 287 ? -14.889 11.522 6.121 1.00 36.16 287 GLN A C 1
ATOM 2225 O O . GLN A 1 287 ? -15.361 10.513 5.625 1.00 36.16 287 GLN A O 1
ATOM 2230 N N . GLU A 1 288 ? -14.606 12.595 5.379 1.00 37.62 288 GLU A N 1
ATOM 2231 C CA . GLU A 1 288 ? -14.879 12.712 3.935 1.00 37.62 288 GLU A CA 1
ATOM 2232 C C . GLU A 1 288 ? -14.176 11.634 3.111 1.00 37.62 288 GLU A C 1
ATOM 2234 O O . GLU A 1 288 ? -14.690 11.157 2.105 1.00 37.62 288 GLU A O 1
ATOM 2239 N N . THR A 1 289 ? -12.994 11.207 3.546 1.00 34.66 289 THR A N 1
ATOM 2240 C CA . THR A 1 289 ? -12.273 10.106 2.904 1.00 34.66 289 THR A CA 1
ATOM 2241 C C . THR A 1 289 ? -12.929 8.775 3.218 1.00 34.66 289 THR A C 1
ATOM 2243 O O . THR A 1 289 ? -13.073 7.935 2.333 1.00 34.66 289 THR A O 1
ATOM 2246 N N . PHE A 1 290 ? -13.357 8.576 4.463 1.00 34.53 290 PHE A N 1
ATOM 2247 C CA . PHE A 1 290 ? -14.167 7.428 4.845 1.00 34.53 290 PHE A CA 1
ATOM 2248 C C . PHE A 1 290 ? -15.512 7.405 4.115 1.00 34.53 290 PHE A C 1
ATOM 2250 O O . PHE A 1 290 ? -15.897 6.328 3.676 1.00 34.53 290 PHE A O 1
ATOM 2257 N N . ASP A 1 291 ? -16.149 8.553 3.895 1.00 36.25 291 ASP A N 1
ATOM 2258 C CA . ASP A 1 291 ? -17.431 8.710 3.205 1.00 36.25 291 ASP A CA 1
ATOM 2259 C C . ASP A 1 291 ? -17.269 8.522 1.684 1.00 36.25 291 ASP A C 1
ATOM 2261 O O . ASP A 1 291 ? -18.027 7.770 1.072 1.00 36.25 291 ASP A O 1
ATOM 2265 N N . PHE A 1 292 ? -16.202 9.059 1.076 1.00 35.34 292 PHE A N 1
ATOM 2266 C CA . PHE A 1 292 ? -15.791 8.767 -0.307 1.00 35.34 292 PHE A CA 1
ATOM 2267 C C . PHE A 1 292 ? -15.553 7.267 -0.533 1.00 35.34 292 PHE A C 1
ATOM 2269 O O . PHE A 1 292 ? -15.830 6.731 -1.606 1.00 35.34 292 PHE A O 1
ATOM 2276 N N . PHE A 1 293 ? -15.037 6.571 0.480 1.00 32.50 293 PHE A N 1
ATOM 2277 C CA . PHE A 1 293 ? -14.819 5.128 0.445 1.00 32.50 293 PHE A CA 1
ATOM 2278 C C . PHE A 1 293 ? -15.988 4.306 1.016 1.00 32.50 293 PHE A C 1
ATOM 2280 O O . PHE A 1 293 ? -15.898 3.075 0.967 1.00 32.50 293 PHE A O 1
ATOM 2287 N N . GLY A 1 294 ? -17.019 4.940 1.575 1.00 30.53 294 GLY A N 1
ATOM 2288 C CA . GLY A 1 294 ? -18.078 4.324 2.384 1.00 30.53 294 GLY A CA 1
ATOM 2289 C C . GLY A 1 294 ? -19.488 4.492 1.816 1.00 30.53 294 GLY A C 1
ATOM 2290 O O . GLY A 1 294 ? -20.364 3.717 2.174 1.00 30.53 294 GLY A O 1
ATOM 2291 N N . GLY A 1 295 ? -19.717 5.428 0.891 1.00 27.72 295 GLY A N 1
ATOM 2292 C CA . GLY A 1 295 ? -21.019 5.595 0.246 1.00 27.72 295 GLY A CA 1
ATOM 2293 C C . GLY A 1 295 ? -21.323 4.482 -0.760 1.00 27.72 295 GLY A C 1
ATOM 2294 O O . GLY A 1 295 ? -20.688 4.405 -1.814 1.00 27.72 295 GLY A O 1
ATOM 2295 N N . SER A 1 296 ? -22.310 3.631 -0.459 1.00 31.00 296 SER A N 1
ATOM 2296 C CA . SER A 1 296 ? -22.889 2.675 -1.416 1.00 31.00 296 SER A CA 1
ATOM 2297 C C . SER A 1 296 ? -23.879 3.308 -2.392 1.00 31.00 296 SER A C 1
ATOM 2299 O O . SER A 1 296 ? -24.264 2.658 -3.365 1.00 31.00 296 SER A O 1
ATOM 2301 N N . ASP A 1 297 ? -24.286 4.553 -2.160 1.00 33.25 297 ASP A N 1
ATOM 2302 C CA . ASP A 1 297 ? -25.438 5.135 -2.832 1.00 33.25 297 ASP A CA 1
ATOM 2303 C C . ASP A 1 297 ? -24.989 6.272 -3.762 1.00 33.25 297 ASP A C 1
ATOM 2305 O O . ASP A 1 297 ? -24.253 7.169 -3.366 1.00 33.25 297 ASP A O 1
ATOM 2309 N N . ASP A 1 298 ? -25.430 6.180 -5.021 1.00 30.34 298 ASP A N 1
ATOM 2310 C CA . ASP A 1 298 ? -25.207 7.101 -6.150 1.00 30.34 298 ASP A CA 1
ATOM 2311 C C . ASP A 1 298 ? -24.018 6.823 -7.094 1.00 30.34 298 ASP A C 1
ATOM 2313 O O . ASP A 1 298 ? -23.296 7.714 -7.537 1.00 30.34 298 ASP A O 1
ATOM 2317 N N . LEU A 1 299 ? -23.915 5.578 -7.579 1.00 32.09 299 LEU A N 1
ATOM 2318 C CA . LEU A 1 299 ? -23.259 5.270 -8.869 1.00 32.09 299 LEU A CA 1
ATOM 2319 C C . LEU A 1 299 ? -24.198 5.399 -10.093 1.00 32.09 299 LEU A C 1
ATOM 2321 O O . LEU A 1 299 ? -23.847 4.974 -11.196 1.00 32.09 299 LEU A O 1
ATOM 2325 N N . GLN A 1 300 ? -25.383 6.000 -9.937 1.00 27.81 300 GLN A N 1
ATOM 2326 C CA . GLN A 1 300 ? -26.324 6.270 -11.033 1.00 27.81 300 GLN A CA 1
ATOM 2327 C C . GLN A 1 300 ? -26.699 7.753 -11.094 1.00 27.81 300 GLN A C 1
ATOM 2329 O O . GLN A 1 300 ? -27.780 8.164 -10.698 1.00 27.81 300 GLN A O 1
ATOM 2334 N N . GLY A 1 301 ? -25.811 8.570 -11.648 1.00 23.97 301 GLY A N 1
ATOM 2335 C CA . GLY A 1 301 ? -26.116 9.974 -11.896 1.00 23.97 301 GLY A CA 1
ATOM 2336 C C . GLY A 1 301 ? -25.050 10.619 -12.754 1.00 23.97 301 GLY A C 1
ATOM 2337 O O . GLY A 1 301 ? -24.052 11.117 -12.249 1.00 23.97 301 GLY A O 1
ATOM 2338 N N . GLY A 1 302 ? -25.246 10.599 -14.071 1.00 27.41 302 GLY A N 1
ATOM 2339 C CA . GLY A 1 302 ? -24.429 11.368 -15.000 1.00 27.41 302 GLY A CA 1
ATOM 2340 C C . GLY A 1 302 ? -24.634 12.863 -14.780 1.00 27.41 302 GLY A C 1
ATOM 2341 O O . GLY A 1 302 ? -25.469 13.468 -15.438 1.00 27.41 302 GLY A O 1
ATOM 2342 N N . THR A 1 303 ? -23.844 13.455 -13.891 1.00 22.64 303 THR A N 1
ATOM 2343 C CA . THR A 1 303 ? -23.606 14.899 -13.837 1.00 22.64 303 THR A CA 1
ATOM 2344 C C . THR A 1 303 ? -22.203 15.098 -13.287 1.00 22.64 303 THR A C 1
ATOM 2346 O O . THR A 1 303 ? -21.876 14.568 -12.230 1.00 22.64 303 THR A O 1
ATOM 2349 N N . GLY A 1 304 ? -21.341 15.788 -14.038 1.00 31.42 304 GLY A N 1
ATOM 2350 C CA . GLY A 1 304 ? -19.964 16.056 -13.628 1.00 31.42 304 GLY A CA 1
ATOM 2351 C C . GLY A 1 304 ? -19.937 16.727 -12.259 1.00 31.42 304 GLY A C 1
ATOM 2352 O O .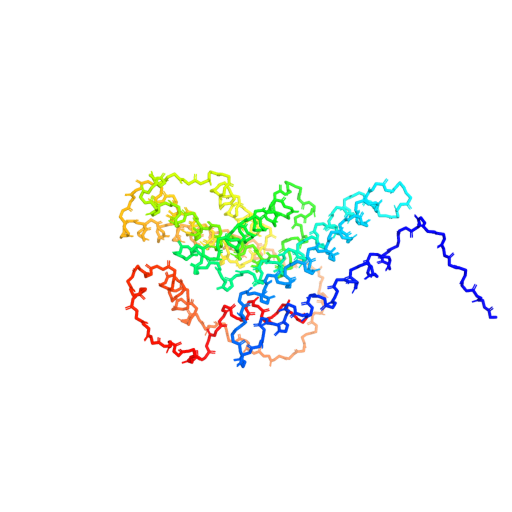 GLY A 1 304 ? -20.442 17.837 -12.107 1.00 31.42 304 GLY A O 1
ATOM 2353 N N . MET A 1 305 ? -19.386 16.034 -11.265 1.00 24.47 305 MET A N 1
ATOM 2354 C CA . MET A 1 305 ? -19.313 16.541 -9.904 1.00 24.47 305 MET A CA 1
ATOM 2355 C C . MET A 1 305 ? -18.100 17.466 -9.804 1.00 24.47 305 MET A C 1
ATOM 2357 O O . MET A 1 305 ? -16.959 17.047 -10.002 1.00 24.47 305 MET A O 1
ATOM 2361 N N . MET A 1 306 ? -18.395 18.753 -9.614 1.00 24.05 306 MET A N 1
ATOM 2362 C CA . MET A 1 306 ? -17.445 19.852 -9.492 1.00 24.05 306 MET A CA 1
ATOM 2363 C C . MET A 1 306 ? -16.383 19.548 -8.432 1.00 24.05 306 MET A C 1
ATOM 2365 O O . MET A 1 306 ? -16.671 19.468 -7.244 1.00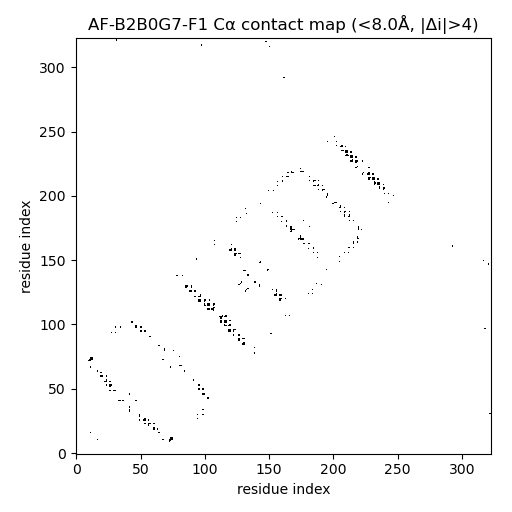 24.05 306 MET A O 1
ATOM 2369 N N . LEU A 1 307 ? -15.141 19.429 -8.895 1.00 31.56 307 LEU A N 1
ATOM 2370 C CA . LEU A 1 307 ? -13.925 19.510 -8.095 1.00 31.56 307 LEU A CA 1
ATOM 2371 C C . LEU A 1 307 ? -13.640 20.991 -7.812 1.00 31.56 307 LEU A C 1
ATOM 2373 O O . LEU A 1 307 ? -12.889 21.624 -8.554 1.00 31.56 307 LEU A O 1
ATOM 2377 N N . ALA A 1 308 ? -14.276 21.561 -6.794 1.00 27.39 308 ALA A N 1
ATOM 2378 C CA . ALA A 1 308 ? -13.930 22.887 -6.294 1.00 27.39 308 ALA A CA 1
ATOM 2379 C C . ALA A 1 308 ? -14.375 23.036 -4.835 1.00 27.39 308 ALA A C 1
ATOM 2381 O O . ALA A 1 308 ? -15.529 23.346 -4.577 1.00 27.39 308 ALA A O 1
ATOM 2382 N N . ASP A 1 309 ? -13.457 22.780 -3.904 1.00 25.14 309 ASP A N 1
ATOM 2383 C CA . ASP A 1 309 ? -13.002 23.809 -2.967 1.00 25.14 309 ASP A CA 1
ATOM 2384 C C . ASP A 1 309 ? -11.742 23.337 -2.218 1.00 25.14 309 ASP A C 1
ATOM 2386 O O . ASP A 1 309 ? -11.645 22.197 -1.776 1.00 25.14 309 ASP A O 1
ATOM 2390 N N . GLY A 1 310 ? -10.756 24.234 -2.135 1.00 32.12 310 GLY A N 1
ATOM 2391 C CA . GLY A 1 310 ? -9.770 24.340 -1.049 1.00 32.12 310 GLY A CA 1
ATOM 2392 C C . GLY A 1 310 ? -8.748 23.227 -0.808 1.00 32.12 310 GLY A C 1
ATOM 2393 O O . GLY A 1 310 ? -7.555 23.478 -0.951 1.00 32.12 310 GLY A O 1
ATOM 2394 N N . ASP A 1 311 ? -9.176 22.022 -0.433 1.00 31.00 311 ASP A N 1
ATOM 2395 C CA . ASP A 1 311 ? -8.400 21.158 0.475 1.00 31.00 311 ASP A CA 1
ATOM 2396 C C . ASP A 1 311 ? -8.171 19.743 -0.082 1.00 31.00 311 ASP A C 1
ATOM 2398 O O . ASP A 1 311 ? -8.548 18.715 0.484 1.00 31.00 311 ASP A O 1
ATOM 2402 N N . ASN A 1 312 ? -7.516 19.672 -1.242 1.00 34.84 312 ASN A N 1
ATOM 2403 C CA . ASN A 1 312 ? -7.386 18.438 -2.018 1.00 34.84 312 ASN A CA 1
ATOM 2404 C C . ASN A 1 312 ? -6.147 17.599 -1.624 1.00 34.84 312 ASN A C 1
ATOM 2406 O O . ASN A 1 312 ? -5.186 17.448 -2.389 1.00 34.84 312 ASN A O 1
ATOM 2410 N N . TRP A 1 313 ? -6.165 17.005 -0.426 1.00 37.28 313 TRP A N 1
ATOM 2411 C CA . TRP A 1 313 ? -5.029 16.237 0.107 1.00 37.28 313 TRP A CA 1
ATOM 2412 C C . TRP A 1 313 ? -4.679 14.981 -0.716 1.00 37.28 313 TRP A C 1
ATOM 2414 O O . TRP A 1 313 ? -3.517 14.565 -0.757 1.00 37.28 313 TRP A O 1
ATOM 2424 N N . PHE A 1 314 ? -5.644 14.384 -1.425 1.00 30.78 314 PHE A N 1
ATOM 2425 C CA . PHE A 1 314 ? -5.401 13.210 -2.277 1.00 30.78 314 PHE A CA 1
ATOM 2426 C C . PHE A 1 314 ? -4.458 13.535 -3.451 1.00 30.78 314 PHE A C 1
ATOM 2428 O O . PHE A 1 314 ? -3.660 12.689 -3.869 1.00 30.78 314 PHE A O 1
ATOM 2435 N N . LEU A 1 315 ? -4.492 14.782 -3.936 1.00 33.62 315 LEU A N 1
ATOM 2436 C CA . LEU A 1 315 ? -3.601 15.293 -4.981 1.00 33.62 315 LEU A CA 1
ATOM 2437 C C . LEU A 1 315 ? -2.316 15.889 -4.398 1.00 33.62 315 LEU A C 1
ATOM 2439 O O . LEU A 1 315 ? -1.268 15.746 -5.023 1.00 33.62 315 LEU A O 1
ATOM 2443 N N . ASP A 1 316 ? -2.329 16.418 -3.173 1.00 31.75 316 ASP A N 1
ATOM 2444 C CA . ASP A 1 316 ? -1.102 16.830 -2.470 1.00 31.75 316 ASP A CA 1
ATOM 2445 C C . ASP A 1 316 ? -0.192 15.645 -2.095 1.00 31.75 316 ASP A C 1
ATOM 2447 O O . ASP A 1 316 ? 1.037 15.738 -2.173 1.00 31.75 316 ASP A O 1
ATOM 2451 N N . PHE A 1 317 ? -0.763 14.465 -1.835 1.00 34.41 317 PHE A N 1
ATOM 2452 C CA . PHE A 1 317 ? -0.008 13.208 -1.719 1.00 34.41 317 PHE A CA 1
ATOM 2453 C C . PHE A 1 317 ? 0.660 12.769 -3.043 1.00 34.41 317 PHE A C 1
ATOM 2455 O O . PHE A 1 317 ? 1.655 12.026 -3.036 1.00 34.41 317 PHE A O 1
ATOM 2462 N N . GLY A 1 318 ? 0.133 13.224 -4.184 1.00 31.11 318 GLY A N 1
ATOM 2463 C CA . GLY A 1 318 ? 0.743 13.087 -5.509 1.00 31.11 318 GLY A CA 1
ATOM 2464 C C . GLY A 1 318 ? 1.770 14.185 -5.814 1.00 31.11 318 GLY A C 1
ATOM 2465 O O . GLY A 1 318 ? 2.856 13.875 -6.313 1.00 31.11 318 GLY A O 1
ATOM 2466 N N . ASN A 1 319 ? 1.465 15.435 -5.458 1.00 31.17 319 ASN A N 1
ATOM 2467 C CA . ASN A 1 319 ? 2.204 16.634 -5.859 1.00 31.17 319 ASN A CA 1
ATOM 2468 C C . ASN A 1 319 ? 3.401 16.974 -4.969 1.00 31.17 319 ASN A C 1
ATOM 2470 O O . ASN A 1 319 ? 4.428 17.405 -5.493 1.00 31.17 319 ASN A O 1
ATOM 2474 N N . GLY A 1 320 ? 3.365 16.673 -3.668 1.00 29.69 320 GLY A N 1
ATOM 2475 C CA . GLY A 1 320 ? 4.498 16.907 -2.756 1.00 29.69 320 GLY A CA 1
ATOM 2476 C C . GLY A 1 320 ? 5.706 15.980 -2.970 1.00 29.69 320 GLY A C 1
ATOM 2477 O O . GLY A 1 320 ? 6.631 15.956 -2.163 1.00 29.69 320 GLY A O 1
ATOM 2478 N N . LEU A 1 321 ? 5.687 15.147 -4.012 1.00 35.53 321 LEU A N 1
ATOM 2479 C CA . LEU A 1 321 ? 6.583 14.002 -4.149 1.00 35.53 321 LEU A CA 1
ATOM 2480 C C . LEU A 1 321 ? 6.962 13.692 -5.615 1.00 35.53 321 LEU A C 1
ATOM 2482 O O . LEU A 1 321 ? 7.461 12.594 -5.907 1.00 35.53 321 LEU A O 1
ATOM 2486 N N . LEU A 1 322 ? 6.688 14.626 -6.530 1.00 32.31 322 LEU A N 1
ATOM 2487 C CA . LEU A 1 322 ? 7.131 14.600 -7.932 1.00 32.31 322 LEU A CA 1
ATOM 2488 C C . LEU A 1 322 ? 8.119 15.733 -8.269 1.00 32.31 322 LEU A C 1
ATOM 2490 O O . LEU A 1 322 ? 8.483 15.887 -9.437 1.00 32.31 322 LEU A O 1
ATOM 2494 N N . VAL A 1 323 ? 8.613 16.440 -7.245 1.00 28.67 323 VAL A N 1
ATOM 2495 C CA . VAL A 1 323 ? 9.834 17.262 -7.283 1.00 28.67 323 VAL A CA 1
ATOM 2496 C C . VAL A 1 323 ? 10.939 16.547 -6.512 1.00 28.67 323 VAL A C 1
ATOM 2498 O O . VAL A 1 323 ? 10.652 16.061 -5.395 1.00 28.67 323 VAL A O 1
#

pLDDT: mean 71.59, std 23.9, range [22.64, 97.81]

Secondary structure (DSSP, 8-state):
----PPPPTT---HHHHHHHHHTTHHHHHHHHHHHT-TTSPPPHHHHHHHHHHHHHHHHHHHHHHHHHHH-TT-SS-HHHHHHHHHHHHHHHHHHHHHHHHHHHTGGGT-GGGHHHHHHHHHHHHHHHHHHT----TTTHHHHHH-HHHHHHHHHHHHHHHHHHHHHHH-TTTTT---HHHHHHHHHHHHHHHHHHHTT----HHHHHHHHHHHHHHHHHTT--HHHHHHHHHHHHHHHHHHHHHHHHHHHHHHHTS---S-----------------TTHHHHHHHHHHHHTT--S-S---S-----SS--HHHHHHHTT--

Sequence (323 aa):
SDQAIPKADGVFTSTAISLALRKTLPVRLAIVKFLNDWSSPGDYPTALKLDSDFRAAYTLLAKFLSHVSHSSNAPLTNVNREAVVNHINLLLRRHLLALHLPFFLPSLSRPEFAFSRVVVVDTAHRIWRGVFSTSDIGASNVAKSSACFRTVSMQVIIVLSTHLRAQAADPISGGMVREDLVAILEEAKQWTWRCIEGRETNVKGYLFACLVKANVDAMREGLTEPEVVKRSLEAAEEAIRKAREVLKERLRALTNMEPSCGAATVLGNQGETVDICDGNNEWEQLQETFDFFGGSDDLQGGTGMMLADGDNWFLDFGNGLLV

Solvent-accessible surface area (backbone atoms only — not comparable to full-atom values): 18953 Å² total; per-residue (Å²): 134,85,78,81,75,79,76,65,102,70,67,66,42,75,65,54,56,52,54,51,54,54,69,40,44,66,54,52,51,49,52,52,51,49,78,65,36,82,91,50,81,69,53,68,72,60,45,53,52,50,49,53,57,40,49,54,43,48,49,56,42,52,53,52,52,51,54,59,72,72,43,91,69,41,92,62,56,72,70,61,48,52,54,51,51,38,49,52,50,44,60,53,42,49,54,56,33,61,66,26,48,85,38,32,70,57,22,77,83,36,72,93,28,42,65,31,37,52,52,36,51,54,41,33,50,50,46,44,60,61,67,68,63,64,88,48,76,73,68,42,58,63,56,69,67,41,69,69,47,55,53,51,50,49,53,31,51,54,52,52,50,53,52,41,49,55,31,34,70,30,77,87,52,71,37,56,55,68,60,75,59,54,49,48,40,53,51,45,28,53,49,37,46,50,39,39,76,70,71,47,82,75,55,64,63,30,32,51,28,36,25,54,41,37,34,53,51,28,45,63,72,66,49,53,70,72,56,22,52,49,48,19,50,55,36,32,54,50,40,51,53,55,52,49,53,57,54,49,54,51,51,51,56,58,70,68,54,72,88,75,86,74,90,74,82,77,79,77,84,77,92,73,87,76,78,91,75,73,76,69,61,58,57,56,53,51,48,52,49,48,45,74,76,58,64,88,77,77,93,80,68,98,62,90,78,80,91,77,76,99,74,61,59,80,54,45,72,54,58,80,64,75,116

Mean predicted aligned error: 13.64 Å

Radius of gyration: 23.05 Å; Cα contacts (8 Å, |Δi|>4): 213; chains: 1; bounding box: 73×49×59 Å

Nearest PDB structures (foldseek):
  5om0-assembly2_B  TM=2.947E-01  e=1.783E-01  Homo sapiens
  7nxt-assembly1_A  TM=3.332E-01  e=3.349E-01  Homo sapiens
  5cwb-assembly1_A  TM=3.068E-01  e=1.236E+00  synthetic construct
  8w20-assembly1_A  TM=1.805E-01  e=2.219E+00  Streptomyces coelicolor A3(2)

Organism: Podospora anserina (strain S / ATCC MYA-4624 / DSM 980 / FGSC 10383) (NCBI:txid515849)

Foldseek 3Di:
DDDDDPDDPQEDDPVVLVVLLVLLVVLLVVLLCQLPPPVDVHDPVVLVVSLVVLVVSVVSSVVVLVSVLPRPNYPDDNVVSLLVSLVSLLVSLVSQLSSLVVLQVVVLVPVVSVVSVVSNLVSLLCNLCSQQVPPDPVSLVVLLPDPSNLLSLVSSLVSLLLVLLSLLPDVVNVRDGDVSSLVSLVSQLVSLVVSLVVVDLDLVSNLVSQLSSLLSVCSSVVHDPVVSVVSSVVSNVVSCVVSVVSVVVVVVVVVPDDPDDDDPDPPDDDDDPPDPDPPPVVVVVVVVVCCVSPDPDDPPDPDDDDPDDDDCVVVVSVVVPSD